Protein AF-A0A4U6XMR2-F1 (afdb_monomer)

Mean predicted aligned error: 20.07 Å

Solvent-accessible surface area (backbone atoms only — not comparable to full-atom values): 12490 Å² total; per-residue (Å²): 108,73,67,58,51,50,51,49,32,48,64,62,37,55,85,66,58,87,91,61,81,80,51,51,68,45,49,51,52,55,44,52,45,46,74,72,68,46,52,60,62,59,51,14,62,58,51,76,48,55,51,66,55,53,52,52,50,45,53,43,32,77,70,69,74,52,66,71,85,74,80,61,89,90,61,80,75,72,66,76,66,56,56,66,71,72,60,65,72,72,95,74,80,78,90,87,79,94,73,87,82,75,92,79,78,92,76,83,80,80,75,79,79,74,76,78,78,85,75,78,82,80,69,87,77,83,72,76,73,76,79,80,76,75,79,79,80,78,83,74,83,81,78,91,81,77,82,79,82,81,88,74,90,74,81,87,73,80,77,81,76,75,80,70,89,74,72,55,78,63,58,64,54,53,63,66,75,78,110

Foldseek 3Di:
DVVVLLVVLCVLLPPDDPPDDHDLSLLVVLLVCVVVVHDLVVSCVSSVHDSVVSVVSNVCCVPVVGSDDDDDPPDDDDCPVVVVVVPPPPPDDDDDDPDDDDDDDDDPPPPPPPDDPDDPPDPDDPPPDPPDPDDDPDDDDDDPDDDDDPPDDDDDPPPPPPPPVPDDPVNVVVVVVVD

pLDDT: mean 73.1, std 16.7, range [43.06, 97.88]

Organism: NCBI:txid1306861

Structure (mmCIF, N/CA/C/O backbone):
data_AF-A0A4U6XMR2-F1
#
_entry.id   AF-A0A4U6XMR2-F1
#
loop_
_atom_site.group_PDB
_atom_site.id
_atom_s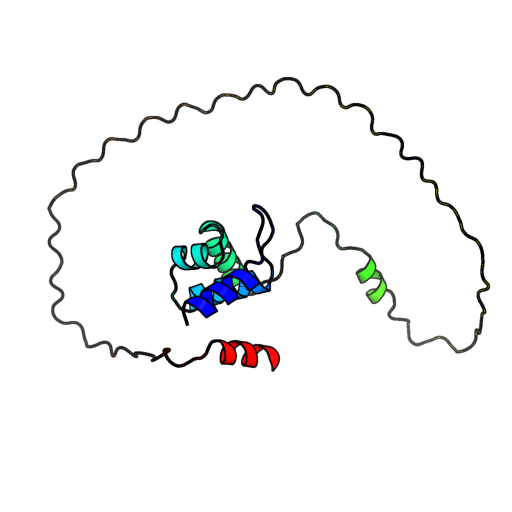ite.type_symbol
_atom_site.label_atom_id
_atom_site.label_alt_id
_atom_site.label_comp_id
_atom_site.label_asym_id
_atom_site.label_entity_id
_atom_site.label_seq_id
_atom_site.pdbx_PDB_ins_code
_atom_site.Cartn_x
_atom_site.Cartn_y
_atom_site.Cartn_z
_atom_site.occupancy
_atom_site.B_iso_or_equiv
_atom_site.auth_seq_id
_atom_site.auth_comp_id
_atom_site.auth_asym_id
_atom_site.auth_atom_id
_atom_site.pdbx_PDB_model_num
ATOM 1 N N . MET A 1 1 ? -9.232 -12.955 15.127 1.00 67.88 1 MET A N 1
ATOM 2 C CA . MET A 1 1 ? -9.487 -12.248 13.853 1.00 67.88 1 MET A CA 1
ATOM 3 C C . MET A 1 1 ? -8.930 -10.835 13.873 1.00 67.88 1 MET A C 1
ATOM 5 O O . MET A 1 1 ? -8.014 -10.576 13.111 1.00 67.88 1 MET A O 1
ATOM 9 N N . GLU A 1 2 ? -9.398 -9.924 14.732 1.00 77.94 2 GLU A N 1
ATOM 10 C CA . GLU A 1 2 ? -8.893 -8.536 14.712 1.00 77.94 2 GLU A CA 1
ATOM 11 C C . GLU A 1 2 ? -7.425 -8.415 15.167 1.00 77.94 2 GLU A C 1
ATOM 13 O O . GLU A 1 2 ? -6.649 -7.686 14.554 1.00 77.94 2 GLU A O 1
ATOM 18 N N . ALA A 1 3 ? -7.009 -9.219 16.154 1.00 82.62 3 ALA A N 1
ATOM 19 C CA . ALA A 1 3 ? -5.615 -9.304 16.598 1.00 82.62 3 ALA A CA 1
ATOM 20 C C . ALA A 1 3 ? -4.666 -9.854 15.513 1.00 82.62 3 ALA A C 1
ATOM 22 O O . ALA A 1 3 ? -3.594 -9.294 15.295 1.00 82.62 3 ALA A O 1
ATOM 23 N N . ASP A 1 4 ? -5.072 -10.899 14.785 1.00 85.00 4 ASP A N 1
ATOM 24 C CA . ASP A 1 4 ? -4.266 -11.494 13.704 1.00 85.00 4 ASP A CA 1
ATOM 25 C C . ASP A 1 4 ? -4.076 -10.506 12.549 1.00 85.00 4 ASP A C 1
ATOM 27 O O . ASP A 1 4 ? -3.002 -10.399 11.961 1.00 85.00 4 ASP A O 1
ATOM 31 N N . LEU A 1 5 ? -5.124 -9.733 12.261 1.00 79.00 5 LEU A N 1
ATOM 32 C CA . LEU A 1 5 ? -5.127 -8.701 11.232 1.00 79.00 5 LEU A CA 1
ATOM 33 C C . LEU A 1 5 ? -4.210 -7.535 11.631 1.00 79.00 5 LEU A C 1
ATOM 35 O O . LEU A 1 5 ? -3.458 -7.036 10.799 1.00 79.00 5 LEU A O 1
ATOM 39 N N . GLN A 1 6 ? -4.190 -7.150 12.911 1.00 79.06 6 GLN A N 1
ATOM 40 C CA . GLN A 1 6 ? -3.227 -6.178 13.439 1.00 79.06 6 GLN A CA 1
ATOM 41 C C . GLN A 1 6 ? -1.781 -6.693 13.391 1.00 79.06 6 GLN A C 1
ATOM 43 O O . GLN A 1 6 ? -0.893 -5.947 12.978 1.00 79.06 6 GLN A O 1
ATOM 48 N N . LEU A 1 7 ? -1.539 -7.959 13.751 1.00 83.25 7 LEU A N 1
ATOM 49 C CA . LEU A 1 7 ? -0.213 -8.583 13.679 1.00 83.25 7 LEU A CA 1
ATOM 50 C C . LEU A 1 7 ? 0.299 -8.625 12.233 1.00 83.25 7 LEU A C 1
ATOM 52 O O . LEU A 1 7 ? 1.423 -8.214 11.950 1.00 83.25 7 LEU A O 1
ATOM 56 N N . PHE A 1 8 ? -0.548 -9.062 11.303 1.00 81.38 8 PHE A N 1
ATOM 57 C CA . PHE A 1 8 ? -0.234 -9.094 9.879 1.00 81.38 8 PHE A CA 1
ATOM 58 C C . PHE A 1 8 ? 0.013 -7.690 9.318 1.00 81.38 8 PHE A C 1
ATOM 60 O O . PHE A 1 8 ? 0.984 -7.474 8.595 1.00 81.38 8 PHE A O 1
ATOM 67 N N . ASN A 1 9 ? -0.809 -6.710 9.701 1.00 78.50 9 ASN A N 1
ATOM 68 C CA . ASN A 1 9 ? -0.608 -5.315 9.322 1.00 78.50 9 ASN A CA 1
ATOM 69 C C . ASN A 1 9 ? 0.712 -4.762 9.860 1.00 78.50 9 ASN A C 1
ATOM 71 O O . ASN A 1 9 ? 1.393 -4.041 9.139 1.00 78.50 9 ASN A O 1
ATOM 75 N N . SER A 1 10 ? 1.100 -5.110 11.088 1.00 80.00 10 SER A N 1
ATOM 76 C CA . SER A 1 10 ? 2.396 -4.732 11.660 1.00 80.00 10 SER A CA 1
ATOM 77 C C . SER A 1 10 ? 3.549 -5.349 10.866 1.00 80.00 10 SER A C 1
ATOM 79 O O . SER A 1 10 ? 4.465 -4.633 10.460 1.00 80.00 10 SER A O 1
ATOM 81 N N . LEU A 1 11 ? 3.450 -6.638 10.536 1.00 83.69 11 LEU A N 1
ATOM 82 C CA . LEU A 1 11 ? 4.450 -7.361 9.753 1.00 83.69 11 LEU A CA 1
ATOM 83 C C . LEU A 1 11 ? 4.593 -6.803 8.328 1.00 83.69 11 LEU A C 1
ATOM 85 O O . LEU A 1 11 ? 5.708 -6.647 7.833 1.00 83.69 11 LEU A O 1
ATOM 89 N N . ILE A 1 12 ? 3.481 -6.445 7.680 1.00 83.00 12 ILE A N 1
ATOM 90 C CA . ILE A 1 12 ? 3.499 -5.828 6.348 1.00 83.00 12 ILE A CA 1
ATOM 91 C C . ILE A 1 12 ? 3.955 -4.375 6.411 1.00 83.00 12 ILE A C 1
ATOM 93 O O . ILE A 1 12 ? 4.701 -3.939 5.538 1.00 83.00 12 ILE A O 1
ATOM 97 N N . SER A 1 13 ? 3.510 -3.609 7.406 1.00 76.94 13 SER A N 1
ATOM 98 C CA . SER A 1 13 ? 3.876 -2.200 7.583 1.00 76.94 13 SER A CA 1
ATOM 99 C C . SER A 1 13 ? 5.356 -2.045 7.951 1.00 76.94 13 SER A C 1
ATOM 101 O O . SER A 1 13 ? 5.984 -1.072 7.533 1.00 76.94 13 SER A O 1
ATOM 103 N N . GLY A 1 14 ? 5.941 -3.047 8.619 1.00 65.44 14 GLY A N 1
ATOM 104 C CA . GLY A 1 14 ? 7.383 -3.226 8.775 1.00 65.44 14 GLY A CA 1
ATOM 105 C C . GLY A 1 14 ? 8.075 -2.017 9.395 1.00 65.44 14 GLY A C 1
ATOM 106 O O . GLY A 1 14 ? 9.009 -1.488 8.793 1.00 65.44 14 GLY A O 1
ATOM 107 N N . ASP A 1 15 ? 7.563 -1.534 10.534 1.00 71.38 15 ASP A N 1
ATOM 108 C CA . ASP A 1 15 ? 8.090 -0.377 11.277 1.00 71.38 15 ASP A CA 1
ATOM 109 C C . ASP A 1 15 ? 8.508 0.786 10.372 1.00 71.38 15 ASP A C 1
ATOM 111 O O . ASP A 1 15 ? 9.612 1.341 10.454 1.00 71.38 15 ASP A O 1
ATOM 115 N N . ARG A 1 16 ? 7.621 1.134 9.433 1.00 76.12 16 ARG A N 1
ATOM 116 C CA . ARG A 1 16 ? 7.959 2.087 8.385 1.00 76.12 16 ARG A CA 1
ATOM 117 C C . ARG A 1 16 ? 8.365 3.426 8.987 1.00 76.12 16 ARG A C 1
ATOM 119 O O . ARG A 1 16 ? 7.573 4.114 9.630 1.00 76.12 16 ARG A O 1
ATOM 126 N N . ARG A 1 17 ? 9.588 3.859 8.684 1.00 78.12 17 ARG A N 1
ATOM 127 C CA . ARG A 1 17 ? 10.000 5.240 8.945 1.00 78.12 17 ARG A CA 1
ATOM 128 C C . ARG A 1 17 ? 9.259 6.193 8.011 1.00 78.12 17 ARG A C 1
ATOM 130 O O . ARG A 1 17 ? 8.940 5.863 6.861 1.00 78.12 17 ARG A O 1
ATOM 137 N N . SER A 1 18 ? 9.018 7.409 8.495 1.00 74.44 18 SER A N 1
ATOM 138 C CA . SER A 1 18 ? 8.494 8.484 7.657 1.00 74.44 18 SER A CA 1
ATOM 139 C C . SER A 1 18 ? 9.391 8.672 6.423 1.00 74.44 18 SER A C 1
ATOM 141 O O . SER A 1 18 ? 10.607 8.497 6.478 1.00 74.44 18 SER A O 1
ATOM 143 N N . ASN A 1 19 ? 8.779 8.976 5.277 1.00 78.38 19 ASN A N 1
ATOM 144 C CA . ASN A 1 19 ? 9.437 9.141 3.970 1.00 78.38 19 ASN A CA 1
ATOM 145 C C . ASN A 1 19 ? 10.036 7.883 3.317 1.00 78.38 19 ASN A C 1
ATOM 147 O O . ASN A 1 19 ? 10.534 7.988 2.195 1.00 78.38 19 ASN A O 1
ATOM 151 N N . HIS A 1 20 ? 9.944 6.698 3.928 1.00 85.31 20 HIS A N 1
ATOM 152 C CA . HIS A 1 20 ? 10.324 5.473 3.223 1.00 85.31 20 HIS A CA 1
ATOM 153 C C . HIS A 1 20 ? 9.321 5.140 2.110 1.00 85.31 20 HIS A C 1
ATOM 155 O O . HIS A 1 20 ? 8.108 5.337 2.274 1.00 85.31 20 HIS A O 1
ATOM 161 N N . GLU A 1 21 ? 9.831 4.647 0.978 1.00 88.38 21 GLU A N 1
ATOM 162 C CA . GLU A 1 21 ? 9.004 4.151 -0.123 1.00 88.38 21 GLU A CA 1
ATOM 163 C C . GLU A 1 21 ? 8.218 2.909 0.315 1.00 88.38 21 GLU A C 1
ATOM 165 O O . GLU A 1 21 ? 8.732 2.073 1.056 1.00 88.38 21 GLU A O 1
ATOM 170 N N . LEU A 1 22 ? 6.974 2.790 -0.160 1.00 91.06 22 LEU A N 1
ATOM 171 C CA . LEU A 1 22 ? 6.173 1.586 0.051 1.00 91.06 22 LEU A CA 1
ATOM 172 C C . LEU A 1 22 ? 6.792 0.406 -0.697 1.00 91.06 22 LEU A C 1
ATOM 174 O O . LEU A 1 22 ? 7.072 0.537 -1.898 1.00 91.06 22 LEU A O 1
ATOM 178 N N . THR A 1 23 ? 6.917 -0.732 -0.016 1.00 91.00 23 THR A N 1
ATOM 179 C CA . THR A 1 23 ? 7.296 -2.005 -0.642 1.00 91.00 23 THR A CA 1
ATOM 180 C C . THR A 1 23 ? 6.206 -2.468 -1.611 1.00 91.00 23 THR A C 1
ATOM 182 O O . THR A 1 23 ? 5.049 -2.050 -1.514 1.00 91.00 23 THR A O 1
ATOM 185 N N . ASN A 1 24 ? 6.552 -3.335 -2.566 1.00 92.50 24 ASN A N 1
ATOM 186 C CA . ASN A 1 24 ? 5.571 -3.849 -3.528 1.00 92.50 24 ASN A CA 1
ATOM 187 C C . ASN A 1 24 ? 4.428 -4.588 -2.813 1.00 92.50 24 ASN A C 1
ATOM 189 O O . ASN A 1 24 ? 3.265 -4.327 -3.104 1.00 92.50 24 ASN A O 1
ATOM 193 N N . LEU A 1 25 ? 4.755 -5.414 -1.812 1.00 91.81 25 LEU A N 1
ATOM 194 C CA . LEU A 1 25 ? 3.775 -6.137 -0.996 1.00 91.81 25 LEU A CA 1
ATOM 195 C C . LEU A 1 25 ? 2.791 -5.182 -0.296 1.00 91.81 25 LEU A C 1
ATOM 197 O O . LEU A 1 25 ? 1.583 -5.389 -0.352 1.00 91.81 25 LEU A O 1
ATOM 201 N N . GLN A 1 26 ? 3.293 -4.092 0.298 1.00 92.88 26 GLN A N 1
ATOM 202 C CA . GLN A 1 26 ? 2.446 -3.074 0.930 1.00 92.88 26 GLN A CA 1
ATOM 203 C C . GLN A 1 26 ? 1.485 -2.426 -0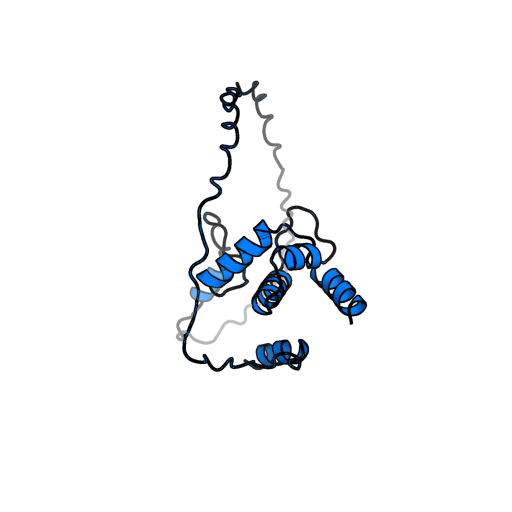.072 1.00 92.88 26 GLN A C 1
ATOM 205 O O . GLN A 1 26 ? 0.319 -2.207 0.243 1.00 92.88 26 GLN A O 1
ATOM 210 N N . ARG A 1 27 ? 1.949 -2.120 -1.291 1.00 95.25 27 ARG A N 1
ATOM 211 C CA . ARG A 1 27 ? 1.093 -1.523 -2.331 1.00 95.25 27 ARG A CA 1
ATOM 212 C C . ARG A 1 27 ? -0.024 -2.472 -2.754 1.00 95.25 27 ARG A C 1
ATOM 214 O O . ARG A 1 27 ? -1.156 -2.019 -2.896 1.00 95.25 27 ARG A O 1
ATOM 221 N N . VAL A 1 28 ? 0.291 -3.758 -2.918 1.00 95.44 28 VAL A N 1
ATOM 222 C CA . VAL A 1 28 ? -0.694 -4.805 -3.232 1.00 95.44 28 VAL A CA 1
ATOM 223 C C . VAL A 1 28 ? -1.747 -4.880 -2.129 1.00 95.44 28 VAL A C 1
ATOM 225 O O . VAL A 1 28 ? -2.937 -4.785 -2.415 1.00 95.44 28 VAL A O 1
ATOM 228 N N . ALA A 1 29 ? -1.316 -4.958 -0.868 1.00 94.38 29 ALA A N 1
ATOM 229 C CA . ALA A 1 29 ? -2.217 -5.051 0.276 1.00 94.38 29 ALA A CA 1
ATOM 230 C C . ALA A 1 29 ? -3.134 -3.818 0.405 1.00 94.38 29 ALA A C 1
ATOM 232 O O . ALA A 1 29 ? -4.338 -3.963 0.604 1.00 94.38 29 ALA A O 1
ATOM 233 N N . ILE A 1 30 ? -2.597 -2.607 0.203 1.00 95.19 30 ILE A N 1
ATOM 234 C CA . ILE A 1 30 ? -3.382 -1.361 0.194 1.00 95.19 30 ILE A CA 1
ATOM 235 C C . ILE A 1 30 ? -4.464 -1.398 -0.891 1.00 95.19 30 ILE A C 1
ATOM 237 O O . ILE A 1 30 ? -5.616 -1.057 -0.625 1.00 95.19 30 ILE A O 1
ATOM 241 N N . VAL A 1 31 ? -4.109 -1.795 -2.117 1.00 97.19 31 VAL A N 1
ATOM 242 C CA . VAL A 1 31 ? -5.071 -1.860 -3.225 1.00 97.19 31 VAL A CA 1
ATOM 243 C C . VAL A 1 31 ? -6.134 -2.922 -2.955 1.00 97.19 31 VAL A C 1
ATOM 245 O O . VAL A 1 31 ? -7.314 -2.632 -3.129 1.00 97.19 31 VAL A O 1
ATOM 248 N N . ALA A 1 32 ? -5.748 -4.100 -2.460 1.00 95.69 32 ALA A N 1
ATOM 249 C CA . ALA A 1 32 ? -6.684 -5.161 -2.100 1.00 95.69 32 ALA A CA 1
ATOM 250 C C . ALA A 1 32 ? -7.702 -4.705 -1.038 1.00 95.69 32 ALA A C 1
ATOM 252 O O . ALA A 1 32 ? -8.896 -4.933 -1.206 1.00 95.69 32 ALA A O 1
ATOM 253 N N . PHE A 1 33 ? -7.265 -3.987 0.005 1.00 94.88 33 PHE A N 1
ATOM 254 C CA . PHE A 1 33 ? -8.159 -3.440 1.036 1.00 94.88 33 PHE A CA 1
ATOM 255 C C . PHE A 1 33 ? -9.195 -2.472 0.463 1.00 94.88 33 PHE A C 1
ATOM 257 O O . PHE A 1 33 ? -10.380 -2.555 0.787 1.00 94.88 33 PHE A O 1
ATOM 264 N N . VAL A 1 34 ? -8.756 -1.566 -0.410 1.00 97.50 34 VAL A N 1
ATOM 265 C CA . VAL A 1 34 ? -9.655 -0.610 -1.064 1.00 97.50 34 VAL A CA 1
ATOM 266 C C . VAL A 1 34 ? -10.637 -1.323 -1.994 1.00 97.50 34 VAL A C 1
ATOM 268 O O . VAL A 1 34 ? -11.817 -0.982 -2.010 1.00 97.50 34 VAL A O 1
ATOM 271 N N . LEU A 1 35 ? -10.176 -2.316 -2.762 1.00 95.06 35 LEU A N 1
ATOM 272 C CA . LEU A 1 35 ? -11.039 -3.108 -3.645 1.00 95.06 35 LEU A CA 1
ATOM 273 C C . LEU A 1 35 ? -12.046 -3.961 -2.863 1.00 95.06 35 LEU A C 1
ATOM 275 O O . LEU A 1 35 ? -13.161 -4.157 -3.333 1.00 95.06 35 LEU A O 1
ATOM 279 N N . ALA A 1 36 ? -11.701 -4.378 -1.644 1.00 94.44 36 ALA A N 1
ATOM 280 C CA . ALA A 1 36 ? -12.616 -5.016 -0.699 1.00 94.44 36 ALA A CA 1
ATOM 281 C C . ALA A 1 36 ? -13.639 -4.040 -0.071 1.00 94.44 36 ALA A C 1
ATOM 283 O O . ALA A 1 36 ? -14.379 -4.419 0.835 1.00 94.44 36 ALA A O 1
ATOM 284 N N . GLY A 1 37 ? -13.680 -2.778 -0.515 1.00 97.06 37 GLY A N 1
ATOM 285 C CA . GLY A 1 37 ? -14.656 -1.778 -0.081 1.00 97.06 37 GLY A CA 1
ATOM 286 C C . GLY A 1 37 ? -14.289 -1.037 1.206 1.00 97.06 37 GLY A C 1
ATOM 287 O O . GLY A 1 37 ? -15.114 -0.285 1.724 1.00 97.06 37 GLY A O 1
ATOM 288 N N . LYS A 1 38 ? -13.071 -1.211 1.736 1.00 96.38 38 LYS A N 1
ATOM 289 C CA . LYS A 1 38 ? -12.619 -0.455 2.914 1.00 96.38 38 LYS A CA 1
ATOM 290 C C . LYS A 1 38 ? -12.406 1.012 2.568 1.00 96.38 38 LYS A C 1
ATOM 292 O O . LYS A 1 38 ? -11.944 1.360 1.478 1.00 96.38 38 LYS A O 1
ATOM 297 N N . SER A 1 39 ? -12.698 1.893 3.521 1.00 97.62 39 SER A N 1
ATOM 298 C CA . SER A 1 39 ? -12.488 3.323 3.317 1.00 97.62 39 SER A CA 1
ATOM 299 C C . SER A 1 39 ? -10.992 3.660 3.240 1.00 97.62 39 SER A C 1
ATOM 301 O O . SER A 1 39 ? -10.129 2.978 3.805 1.00 97.62 39 SER A O 1
ATOM 303 N N . TYR A 1 40 ? -10.655 4.771 2.576 1.00 97.75 40 TYR A N 1
ATOM 304 C CA . TYR A 1 40 ? -9.260 5.221 2.498 1.00 97.75 40 TYR A CA 1
ATOM 305 C C . TYR A 1 40 ? -8.667 5.561 3.867 1.00 97.75 40 TYR A C 1
ATOM 307 O O . TYR A 1 40 ? -7.464 5.403 4.058 1.00 97.75 40 TYR A O 1
ATOM 315 N N . ARG A 1 41 ? -9.493 6.030 4.812 1.00 96.94 41 ARG A N 1
ATOM 316 C CA . ARG A 1 41 ? -9.055 6.339 6.179 1.00 96.94 41 ARG A CA 1
ATOM 317 C C . ARG A 1 41 ? -8.714 5.072 6.954 1.00 96.94 41 ARG A C 1
ATOM 319 O O . ARG A 1 41 ? -7.627 5.006 7.509 1.00 96.94 41 ARG A O 1
ATOM 326 N N . GLU A 1 42 ? -9.586 4.067 6.929 1.00 94.25 42 GLU A N 1
ATOM 327 C CA . GLU A 1 42 ? -9.318 2.777 7.583 1.00 94.25 42 GLU A CA 1
ATOM 328 C C . GLU A 1 42 ? -8.074 2.109 7.001 1.00 94.25 42 GLU A C 1
ATOM 330 O O . GLU A 1 42 ? -7.210 1.649 7.742 1.00 94.25 42 GLU A O 1
ATOM 335 N N . THR A 1 43 ? -7.938 2.127 5.673 1.00 94.38 43 THR A N 1
ATOM 336 C CA . THR A 1 43 ? -6.760 1.576 4.991 1.00 94.38 43 THR A CA 1
ATOM 337 C C . THR A 1 43 ? -5.489 2.322 5.410 1.00 94.38 43 THR A C 1
ATOM 339 O O . THR A 1 43 ? -4.474 1.712 5.729 1.00 94.38 43 THR A O 1
ATOM 342 N N . ALA A 1 44 ? -5.534 3.655 5.462 1.00 93.00 44 ALA A N 1
ATOM 343 C CA . ALA A 1 44 ? -4.402 4.469 5.894 1.00 93.00 44 ALA A CA 1
ATOM 344 C C . ALA A 1 44 ? -3.973 4.150 7.338 1.00 93.00 44 ALA A C 1
ATOM 346 O O . ALA A 1 44 ? -2.778 3.990 7.593 1.00 93.00 44 ALA A O 1
ATOM 347 N N . SER A 1 45 ? -4.941 3.996 8.248 1.00 90.81 45 SER A N 1
ATOM 348 C CA . SER A 1 45 ? -4.704 3.596 9.638 1.00 90.81 45 SER A CA 1
ATOM 349 C C . SER A 1 45 ? -4.112 2.189 9.743 1.00 90.81 45 SER A C 1
ATOM 351 O O . SER A 1 45 ? -3.139 2.004 10.469 1.00 90.81 45 SER A O 1
ATOM 353 N N . ALA A 1 46 ? -4.630 1.223 8.980 1.00 89.56 46 ALA A N 1
ATOM 354 C CA . ALA A 1 46 ? -4.141 -0.157 8.974 1.00 89.56 46 ALA A CA 1
ATOM 355 C C . ALA A 1 46 ? -2.665 -0.263 8.549 1.00 89.56 46 ALA A C 1
ATOM 357 O O . ALA A 1 46 ? -1.898 -1.003 9.157 1.00 89.56 46 ALA A O 1
ATOM 358 N N . PHE A 1 47 ? -2.248 0.513 7.543 1.00 89.12 47 PHE A N 1
ATOM 359 C CA . PHE A 1 47 ? -0.880 0.484 7.004 1.00 89.12 47 PHE A CA 1
ATOM 360 C C . PHE A 1 47 ? 0.031 1.603 7.540 1.00 89.12 47 PHE A C 1
ATOM 362 O O . PHE A 1 47 ? 1.097 1.841 6.971 1.00 89.12 47 PHE A O 1
ATOM 369 N N . ASN A 1 48 ? -0.387 2.317 8.593 1.00 88.75 48 ASN A N 1
ATOM 370 C CA . ASN A 1 48 ? 0.332 3.453 9.186 1.00 88.75 48 ASN A CA 1
ATOM 371 C C . ASN A 1 48 ? 0.888 4.438 8.132 1.00 88.75 48 ASN A C 1
ATOM 373 O O . ASN A 1 48 ? 2.073 4.784 8.101 1.00 88.75 48 ASN A O 1
ATOM 377 N N . CYS A 1 49 ? 0.039 4.845 7.188 1.00 90.88 49 CYS A N 1
ATOM 378 C CA . CYS A 1 49 ? 0.414 5.740 6.098 1.00 90.88 49 CYS A CA 1
ATOM 379 C C . CYS A 1 49 ? -0.596 6.878 5.935 1.00 90.88 49 CYS A C 1
ATOM 381 O O . CYS A 1 49 ? -1.664 6.877 6.535 1.00 90.88 49 CYS A O 1
ATOM 383 N N . SER A 1 50 ? -0.263 7.896 5.138 1.00 93.56 50 SER A N 1
ATOM 384 C CA . SER A 1 50 ? -1.204 8.990 4.897 1.00 93.56 50 SER A CA 1
ATOM 385 C C . SER A 1 50 ? -2.272 8.594 3.875 1.00 93.56 50 SER A C 1
ATOM 387 O O . SER A 1 50 ? -2.006 7.874 2.912 1.00 93.56 50 SER A O 1
ATOM 389 N N . VAL A 1 51 ? -3.479 9.147 4.016 1.00 96.69 51 VAL A N 1
ATOM 390 C CA . VAL A 1 51 ? -4.593 8.940 3.067 1.00 96.69 51 VAL A CA 1
ATOM 391 C C . VAL A 1 51 ? -4.190 9.301 1.628 1.00 96.69 51 VAL A C 1
ATOM 393 O O . VAL A 1 51 ? -4.576 8.634 0.669 1.00 96.69 51 VAL A O 1
ATOM 396 N N . GLY A 1 52 ? -3.343 10.323 1.462 1.00 96.75 52 GLY A N 1
ATOM 397 C CA . GLY A 1 52 ? -2.795 10.702 0.159 1.00 96.75 52 GLY A CA 1
ATOM 398 C C . GLY A 1 52 ? -1.906 9.624 -0.468 1.00 96.75 52 GLY A C 1
ATOM 399 O O . GLY A 1 52 ? -1.907 9.474 -1.688 1.00 96.75 52 GLY A O 1
ATOM 400 N N . VAL A 1 53 ? -1.175 8.845 0.337 1.00 94.75 53 VAL A N 1
ATOM 401 C CA . VAL A 1 53 ? -0.389 7.702 -0.152 1.00 94.75 53 VAL A CA 1
ATOM 402 C C . VAL A 1 53 ? -1.311 6.596 -0.661 1.00 94.75 53 VAL A C 1
ATOM 404 O O . VAL A 1 53 ? -1.069 6.080 -1.752 1.00 94.75 53 VAL A O 1
ATOM 407 N N . VAL A 1 54 ? -2.390 6.283 0.061 1.00 96.69 54 VAL A N 1
ATOM 408 C CA . VAL A 1 54 ? -3.400 5.299 -0.374 1.00 96.69 54 VAL A CA 1
ATOM 409 C C . VAL A 1 54 ? -4.013 5.712 -1.715 1.00 96.69 54 VAL A C 1
ATOM 411 O O . VAL A 1 54 ? -3.974 4.947 -2.677 1.00 96.69 54 VAL A O 1
ATOM 414 N N . SER A 1 55 ? -4.483 6.960 -1.811 1.00 97.88 55 SER A N 1
ATOM 415 C CA . SER A 1 55 ? -5.081 7.507 -3.035 1.00 97.88 55 SER A CA 1
ATOM 416 C C . SER A 1 55 ? -4.117 7.464 -4.230 1.00 97.88 55 SER A C 1
ATOM 418 O O . SER A 1 55 ? -4.461 6.938 -5.288 1.00 97.88 55 SER A O 1
ATOM 420 N N . ARG A 1 56 ? -2.865 7.919 -4.057 1.00 96.75 56 ARG A N 1
ATOM 421 C CA . ARG A 1 56 ? -1.846 7.870 -5.124 1.00 96.75 56 ARG A CA 1
ATOM 422 C C .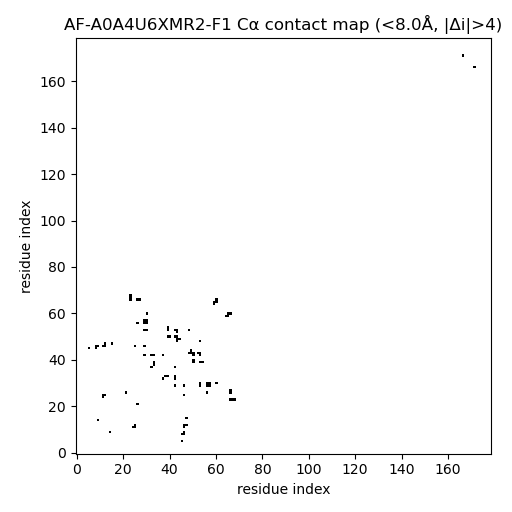 ARG A 1 56 ? -1.509 6.444 -5.551 1.00 96.75 56 ARG A C 1
ATOM 424 O O . ARG A 1 56 ? -1.257 6.217 -6.732 1.00 96.75 56 ARG A O 1
ATOM 431 N N . THR A 1 57 ? -1.476 5.504 -4.609 1.00 96.62 57 THR A N 1
ATOM 432 C CA . THR A 1 57 ? -1.183 4.092 -4.894 1.00 96.62 57 THR A CA 1
ATOM 433 C C . THR A 1 57 ? -2.289 3.483 -5.745 1.00 96.62 57 THR A C 1
ATOM 435 O O . THR A 1 57 ? -2.000 2.889 -6.781 1.00 96.62 57 THR A O 1
ATOM 438 N N . LEU A 1 58 ? -3.552 3.722 -5.382 1.00 97.50 58 LEU A N 1
ATOM 439 C CA . LEU A 1 58 ? -4.695 3.283 -6.178 1.00 97.50 58 LEU A CA 1
ATOM 440 C C . LEU A 1 58 ? -4.717 3.938 -7.564 1.00 97.50 58 LEU A C 1
ATOM 442 O O . LEU A 1 58 ? -4.957 3.264 -8.561 1.00 97.50 58 LEU A O 1
ATOM 446 N N . GLN A 1 59 ? -4.445 5.243 -7.644 1.00 97.38 59 GLN A N 1
ATOM 447 C CA . GLN A 1 59 ? -4.400 5.963 -8.916 1.00 97.38 59 GLN A CA 1
ATOM 448 C C . GLN A 1 59 ? -3.315 5.405 -9.845 1.00 97.38 59 GLN A C 1
ATOM 450 O O . GLN A 1 59 ? -3.575 5.214 -11.030 1.00 97.38 59 GLN A O 1
ATOM 455 N N . ARG A 1 60 ? -2.117 5.112 -9.318 1.00 95.81 60 ARG A N 1
ATOM 456 C CA . ARG A 1 60 ? -1.055 4.437 -10.081 1.00 95.81 60 ARG A CA 1
ATOM 457 C C . ARG A 1 60 ? -1.494 3.066 -10.562 1.00 95.81 60 ARG A C 1
ATOM 459 O O . ARG A 1 60 ? -1.342 2.781 -11.741 1.00 95.81 60 ARG A O 1
ATOM 466 N N . TYR A 1 61 ? -2.067 2.253 -9.679 1.00 96.62 61 TYR A N 1
ATOM 467 C CA . TYR A 1 61 ? -2.529 0.918 -10.045 1.00 96.62 61 TYR A CA 1
ATOM 468 C C . TYR A 1 61 ? -3.588 0.960 -11.153 1.00 96.62 61 TYR A C 1
ATOM 470 O O . TYR A 1 61 ? -3.490 0.219 -12.119 1.00 96.62 61 TYR A O 1
ATOM 478 N N . ARG A 1 62 ? -4.556 1.878 -11.077 1.00 96.81 62 ARG A N 1
ATOM 479 C CA . ARG A 1 62 ? -5.572 2.051 -12.129 1.00 96.81 62 ARG A CA 1
ATOM 480 C C . ARG A 1 62 ? -5.001 2.501 -13.471 1.00 96.81 62 ARG A C 1
ATOM 482 O O . ARG A 1 62 ? -5.629 2.269 -14.492 1.00 96.81 62 ARG A O 1
ATOM 489 N N . LYS A 1 63 ? -3.871 3.207 -13.457 1.00 96.50 63 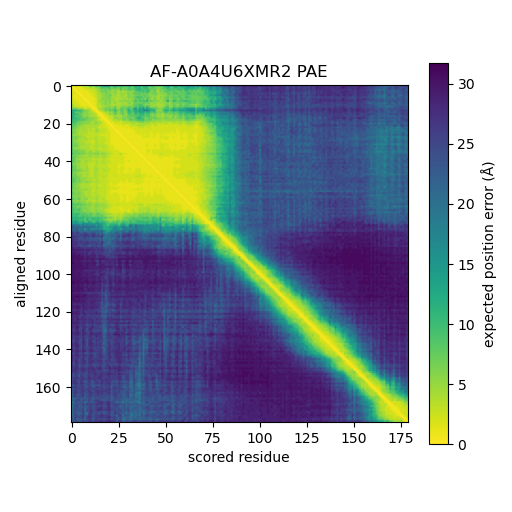LYS A N 1
ATOM 490 C CA . LYS A 1 63 ? -3.248 3.744 -14.665 1.00 96.50 63 LYS A CA 1
ATOM 491 C C . LYS A 1 63 ? -2.307 2.734 -15.315 1.00 96.50 63 LYS A C 1
ATOM 493 O O . LYS A 1 63 ? -2.384 2.510 -16.515 1.00 96.50 63 LYS A O 1
ATOM 498 N N . ASP A 1 64 ? -1.398 2.186 -14.519 1.00 94.62 64 ASP A N 1
ATOM 499 C CA . ASP A 1 64 ? -0.263 1.412 -15.012 1.00 94.62 64 ASP A CA 1
ATOM 500 C C . ASP A 1 64 ? -0.460 -0.103 -14.788 1.00 94.62 64 ASP A C 1
ATOM 502 O O . ASP A 1 64 ? 0.318 -0.897 -15.306 1.00 94.62 64 ASP A O 1
ATOM 506 N N . HIS A 1 65 ? -1.460 -0.513 -13.992 1.00 94.56 65 HIS A N 1
ATOM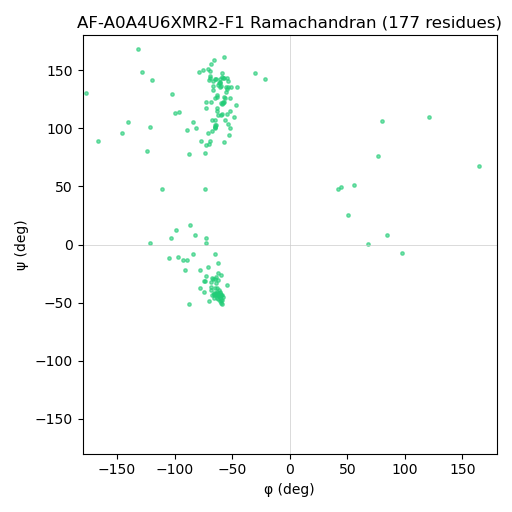 507 C CA . HIS A 1 65 ? -1.736 -1.906 -13.595 1.00 94.56 65 HIS A CA 1
ATOM 508 C C . HIS A 1 65 ? -0.519 -2.666 -13.039 1.00 94.56 65 HIS A C 1
ATOM 510 O O . HIS A 1 65 ? -0.469 -3.892 -13.056 1.00 94.56 65 HIS A O 1
ATOM 516 N N . THR A 1 66 ? 0.457 -1.934 -12.495 1.00 94.81 66 THR A N 1
ATOM 517 C CA . THR A 1 66 ? 1.677 -2.474 -11.889 1.00 94.81 66 THR A CA 1
ATOM 518 C C . THR A 1 66 ? 1.892 -1.912 -10.487 1.00 94.81 66 THR A C 1
ATOM 520 O O . THR A 1 66 ? 1.525 -0.774 -10.179 1.00 94.81 66 THR A O 1
ATOM 523 N N . PHE A 1 67 ? 2.505 -2.723 -9.624 1.00 94.12 67 PHE A N 1
ATOM 524 C CA . PHE A 1 67 ? 2.894 -2.341 -8.267 1.00 94.12 67 PHE A CA 1
ATOM 525 C C . PHE A 1 67 ? 4.360 -1.912 -8.171 1.00 94.12 67 PHE A C 1
ATOM 527 O O . PHE A 1 67 ? 4.766 -1.343 -7.152 1.00 94.12 67 PHE A O 1
ATOM 534 N N . GLU A 1 68 ? 5.150 -2.133 -9.222 1.00 91.69 68 GLU A N 1
ATOM 535 C CA . GLU A 1 68 ? 6.577 -1.831 -9.215 1.00 91.69 68 GLU A CA 1
ATOM 536 C C . GLU A 1 68 ? 6.858 -0.322 -9.228 1.00 91.69 68 GLU A C 1
ATOM 538 O O . GLU A 1 68 ? 6.081 0.508 -9.713 1.00 91.69 68 GLU A O 1
ATOM 543 N N . SER A 1 69 ? 7.988 0.081 -8.645 1.00 85.25 69 SER A N 1
ATOM 544 C CA . SER A 1 69 ? 8.461 1.458 -8.758 1.00 85.25 69 SER A CA 1
ATOM 545 C C . SER A 1 69 ? 8.999 1.719 -10.164 1.00 85.25 69 SER A C 1
ATOM 547 O O . SER A 1 69 ? 9.999 1.152 -10.593 1.00 85.25 69 SER A O 1
ATOM 549 N N . LEU A 1 70 ? 8.346 2.643 -10.872 1.00 82.19 70 LEU A N 1
ATOM 550 C CA . LEU A 1 70 ? 8.848 3.140 -12.152 1.00 82.19 70 LEU A CA 1
ATOM 551 C C . LEU A 1 70 ? 10.263 3.734 -12.003 1.00 82.19 70 LEU A C 1
ATOM 553 O O . LEU A 1 70 ? 10.532 4.426 -11.009 1.00 82.19 70 LEU A O 1
ATOM 557 N N . PRO A 1 71 ? 11.136 3.551 -13.012 1.00 81.06 71 PRO A N 1
ATOM 558 C CA . PRO A 1 71 ? 12.429 4.217 -13.063 1.00 81.06 71 PRO A CA 1
ATOM 559 C C . PRO A 1 71 ? 12.260 5.731 -12.909 1.00 81.06 71 PRO A C 1
ATOM 561 O O . PRO A 1 71 ? 11.390 6.351 -13.527 1.00 81.06 71 PRO A O 1
ATOM 564 N N . ARG A 1 72 ? 13.101 6.361 -12.082 1.00 79.06 72 ARG A N 1
ATOM 565 C CA . ARG A 1 72 ? 13.081 7.821 -11.935 1.00 79.06 72 ARG A CA 1
ATOM 566 C C . ARG A 1 72 ? 13.574 8.459 -13.235 1.00 79.06 72 ARG A C 1
ATOM 568 O O . ARG A 1 72 ? 14.695 8.192 -13.669 1.00 79.06 72 ARG A O 1
ATOM 575 N N . LYS A 1 73 ? 12.745 9.321 -13.836 1.00 79.38 73 LYS A N 1
ATOM 576 C CA . LYS A 1 73 ? 13.088 10.076 -15.050 1.00 79.38 73 LYS A CA 1
ATOM 577 C C . LYS A 1 73 ? 14.420 10.809 -14.843 1.00 79.38 73 LYS A C 1
ATOM 579 O O . LYS A 1 73 ? 14.573 11.533 -13.864 1.00 79.38 73 LYS A O 1
ATOM 584 N N . GLY A 1 74 ? 15.371 10.601 -15.754 1.00 83.31 74 GLY A N 1
ATOM 585 C CA . GLY A 1 74 ? 16.689 11.247 -15.729 1.00 83.31 74 GLY A CA 1
ATOM 586 C C . GLY A 1 74 ? 17.830 10.421 -15.125 1.00 83.31 74 GLY A C 1
ATOM 587 O O . GLY A 1 74 ? 18.979 10.836 -15.244 1.00 83.31 74 GLY A O 1
ATOM 588 N N . ARG A 1 75 ? 17.568 9.245 -14.532 1.00 75.19 75 ARG A N 1
ATOM 589 C CA . ARG A 1 75 ? 18.639 8.312 -14.147 1.00 75.19 75 ARG A CA 1
ATOM 590 C C . ARG A 1 75 ? 18.816 7.257 -15.249 1.00 75.19 75 ARG A C 1
ATOM 592 O O . ARG A 1 75 ? 17.883 6.484 -15.457 1.00 75.19 75 ARG A O 1
ATOM 599 N N . PRO A 1 76 ? 19.957 7.210 -15.961 1.00 77.06 76 PRO A N 1
ATOM 600 C CA . PRO A 1 76 ? 20.195 6.169 -16.955 1.00 77.06 76 PRO A CA 1
ATOM 601 C C . PRO A 1 76 ? 20.170 4.787 -16.293 1.00 77.06 76 PRO A C 1
ATOM 603 O O . PRO A 1 76 ? 20.679 4.609 -15.182 1.00 77.06 76 PRO A O 1
ATOM 606 N N . GLU A 1 77 ? 19.557 3.814 -16.969 1.00 71.06 77 GLU A N 1
ATOM 607 C CA . GLU A 1 77 ? 19.569 2.425 -16.516 1.00 71.06 77 GLU A CA 1
ATOM 608 C C . GLU A 1 77 ? 21.008 1.905 -16.469 1.00 71.06 77 GLU A C 1
ATOM 610 O O . GLU A 1 77 ? 21.822 2.190 -17.351 1.00 71.06 77 GLU A O 1
ATOM 615 N N . ASN A 1 78 ? 21.330 1.144 -15.421 1.00 66.44 78 ASN A N 1
ATOM 616 C CA . ASN A 1 78 ? 22.675 0.616 -15.230 1.00 66.44 78 ASN A CA 1
ATOM 617 C C . ASN A 1 78 ? 23.104 -0.204 -16.470 1.00 66.44 78 ASN A C 1
ATOM 619 O O . ASN A 1 78 ? 22.411 -1.157 -16.846 1.00 66.44 78 ASN A O 1
ATOM 623 N N . PRO A 1 79 ? 24.261 0.098 -17.088 1.00 60.53 79 PRO A N 1
ATOM 624 C CA . PRO A 1 79 ? 24.673 -0.463 -18.379 1.00 60.53 79 PRO A CA 1
ATOM 625 C C . PRO A 1 79 ? 24.925 -1.981 -18.365 1.00 60.53 79 PRO A C 1
ATOM 627 O O . PRO A 1 79 ? 25.078 -2.581 -19.430 1.00 60.53 79 PRO A O 1
ATOM 630 N N . LEU A 1 80 ? 24.923 -2.636 -17.195 1.00 58.06 80 LEU A N 1
ATOM 631 C CA . LEU A 1 80 ? 25.111 -4.086 -17.081 1.00 58.06 80 LEU A CA 1
ATOM 632 C C . LEU A 1 80 ? 24.048 -4.912 -17.831 1.00 58.06 80 LEU A C 1
ATOM 634 O O . LEU A 1 80 ? 24.359 -6.014 -18.276 1.00 58.06 80 LEU A O 1
ATOM 638 N N . LYS A 1 81 ? 22.830 -4.394 -18.054 1.00 54.91 81 LYS A N 1
ATOM 639 C CA . LYS A 1 81 ? 21.819 -5.089 -18.881 1.00 54.91 81 LYS A CA 1
ATOM 640 C C . LYS A 1 81 ? 22.065 -4.946 -20.390 1.00 54.91 81 LYS A C 1
ATOM 642 O O . LYS A 1 81 ? 21.629 -5.798 -21.160 1.00 54.91 81 LYS A O 1
ATOM 647 N N . ARG A 1 82 ? 22.810 -3.922 -20.825 1.00 50.97 82 ARG A N 1
ATOM 648 C CA . ARG A 1 82 ? 23.099 -3.662 -22.247 1.00 50.97 82 ARG A CA 1
ATOM 649 C C . ARG A 1 82 ? 24.107 -4.668 -22.821 1.00 50.97 82 ARG A C 1
ATOM 651 O O . ARG A 1 82 ? 23.974 -5.064 -23.974 1.00 50.97 82 ARG A O 1
ATOM 658 N N . LYS A 1 83 ? 25.036 -5.175 -21.998 1.00 54.84 83 LYS A N 1
ATOM 659 C CA . LYS A 1 83 ? 25.996 -6.223 -22.402 1.00 54.84 83 LYS A CA 1
ATOM 660 C C . LYS A 1 83 ? 25.340 -7.567 -22.747 1.00 54.84 83 LYS A C 1
ATOM 662 O O . LYS A 1 83 ? 25.836 -8.249 -23.631 1.00 54.84 83 LYS A O 1
ATOM 667 N N . LYS A 1 84 ? 24.195 -7.922 -22.145 1.00 54.41 84 LYS A N 1
ATOM 668 C CA . LYS A 1 84 ? 23.481 -9.172 -22.480 1.00 54.41 84 LYS A CA 1
ATOM 669 C C . LYS A 1 84 ? 22.802 -9.155 -23.857 1.00 54.41 84 LYS A C 1
ATOM 671 O O . LYS A 1 84 ? 22.534 -10.220 -24.387 1.00 54.41 84 LYS A O 1
ATOM 676 N N . ARG A 1 85 ? 22.552 -7.981 -24.453 1.00 52.22 85 ARG A N 1
ATOM 677 C CA . ARG A 1 85 ? 22.057 -7.875 -25.844 1.00 52.22 85 ARG A CA 1
ATOM 678 C C . ARG A 1 85 ? 23.179 -7.759 -26.878 1.00 52.22 85 ARG A C 1
ATOM 680 O O . ARG A 1 85 ? 22.953 -8.077 -28.033 1.00 52.22 85 ARG A O 1
ATOM 687 N N . ALA A 1 86 ? 24.371 -7.331 -26.462 1.00 57.44 86 ALA A N 1
ATOM 688 C CA . ALA A 1 86 ? 25.559 -7.296 -27.318 1.00 57.44 86 ALA A CA 1
ATOM 689 C C . ALA A 1 86 ? 26.304 -8.646 -27.381 1.00 57.44 86 ALA A C 1
ATOM 691 O O . ALA A 1 86 ? 27.232 -8.787 -28.164 1.00 57.44 86 ALA A O 1
ATOM 692 N N . MET A 1 87 ? 25.913 -9.624 -26.556 1.00 52.94 87 MET A N 1
ATOM 693 C CA . MET A 1 87 ? 26.447 -10.991 -26.558 1.00 52.94 87 MET A CA 1
ATOM 694 C C . MET A 1 87 ? 25.390 -11.991 -27.045 1.00 52.94 87 MET A C 1
ATOM 696 O O . MET A 1 87 ? 25.168 -13.017 -26.409 1.00 52.94 87 MET A O 1
ATOM 700 N N . VAL A 1 88 ? 24.721 -11.691 -28.161 1.00 53.78 88 VAL A N 1
ATOM 701 C CA . VAL A 1 88 ? 24.350 -12.767 -29.088 1.00 53.78 88 VAL A CA 1
ATOM 702 C C . VAL A 1 88 ? 25.625 -13.009 -29.894 1.00 53.78 88 VAL A C 1
ATOM 704 O O . VAL A 1 88 ? 25.952 -12.169 -30.730 1.00 53.78 88 VAL A O 1
ATOM 707 N N . PRO A 1 89 ? 26.431 -14.039 -29.586 1.00 50.66 89 PRO A N 1
ATOM 708 C CA . PRO A 1 89 ? 27.502 -14.412 -30.487 1.00 50.66 89 PRO A CA 1
ATOM 709 C C . PRO A 1 89 ? 26.843 -14.904 -31.775 1.00 50.66 89 PRO A C 1
ATOM 711 O O . PRO A 1 89 ? 25.980 -15.783 -31.729 1.00 50.66 89 PRO A O 1
ATOM 714 N N . ASP A 1 90 ? 27.237 -14.323 -32.907 1.00 49.09 90 ASP A N 1
ATOM 715 C CA . ASP A 1 90 ? 27.062 -14.969 -34.202 1.00 49.09 90 ASP A CA 1
ATOM 716 C C . ASP A 1 90 ? 27.548 -16.413 -34.058 1.00 49.09 90 ASP A C 1
ATOM 718 O O . ASP A 1 90 ? 28.695 -16.669 -33.681 1.00 49.09 90 ASP A O 1
ATOM 722 N N . ALA A 1 91 ? 26.644 -17.360 -34.295 1.00 52.78 91 ALA A N 1
ATOM 723 C CA . ALA A 1 91 ? 26.878 -18.794 -34.196 1.00 52.78 91 ALA A CA 1
ATOM 724 C C . ALA A 1 91 ? 27.720 -19.310 -35.376 1.00 52.78 91 ALA A C 1
ATOM 726 O O . ALA A 1 91 ? 27.408 -20.322 -35.994 1.00 52.78 91 ALA A O 1
ATOM 727 N N . THR A 1 92 ? 28.809 -18.614 -35.676 1.00 55.44 92 THR A N 1
ATOM 728 C CA . THR A 1 92 ? 29.876 -19.050 -36.562 1.00 55.44 92 THR A CA 1
ATOM 729 C C . THR A 1 92 ? 31.168 -18.479 -36.003 1.00 55.44 92 THR A C 1
ATOM 731 O O . THR A 1 92 ? 31.477 -17.319 -36.239 1.00 55.44 92 THR A O 1
ATOM 734 N N . ILE A 1 93 ? 31.899 -19.264 -35.215 1.00 52.81 93 ILE A N 1
ATOM 735 C CA . ILE A 1 93 ? 33.336 -19.504 -35.396 1.00 52.81 93 ILE A CA 1
ATOM 736 C C . ILE A 1 93 ? 33.794 -20.523 -34.347 1.00 52.81 93 ILE A C 1
ATOM 738 O O . ILE A 1 93 ? 33.505 -20.445 -33.156 1.00 52.81 93 ILE A O 1
ATOM 742 N N . SER A 1 94 ? 34.482 -21.501 -34.912 1.00 50.50 94 SER A N 1
ATOM 743 C CA . SER A 1 94 ? 35.105 -22.705 -34.400 1.00 50.50 94 SER A CA 1
ATOM 744 C C . SER A 1 94 ? 35.648 -22.723 -32.972 1.00 50.50 94 SER A C 1
ATOM 746 O O . SER A 1 94 ? 36.284 -21.791 -32.482 1.00 50.50 94 SER A O 1
ATOM 748 N N . GLU A 1 95 ? 35.540 -23.930 -32.421 1.00 55.12 95 GLU A N 1
ATOM 749 C CA . GLU A 1 95 ? 36.503 -24.581 -31.541 1.00 55.12 95 GLU A CA 1
ATOM 750 C C . GLU A 1 95 ? 37.951 -24.062 -31.615 1.00 55.12 95 GLU A C 1
ATOM 752 O O . GLU A 1 95 ? 38.509 -23.877 -32.697 1.00 55.12 95 GLU A O 1
ATOM 757 N N . LYS A 1 96 ? 38.568 -24.027 -30.424 1.00 49.44 96 LYS A N 1
ATOM 758 C CA . LYS A 1 96 ? 40.001 -24.118 -30.066 1.00 49.44 96 LYS A CA 1
ATOM 759 C C . LYS A 1 96 ? 40.498 -22.892 -29.308 1.00 49.44 96 LYS A C 1
ATOM 761 O O . LYS A 1 96 ? 40.723 -21.829 -29.866 1.00 49.44 96 LYS A O 1
ATOM 766 N N . GLY A 1 97 ? 40.776 -23.097 -28.022 1.00 43.59 97 GLY A N 1
ATOM 767 C CA . GLY A 1 97 ? 41.541 -22.135 -27.236 1.00 43.59 97 GLY A CA 1
ATOM 768 C C . GLY A 1 97 ? 41.438 -22.352 -25.737 1.00 43.59 97 GLY A C 1
ATOM 769 O O . GLY A 1 97 ? 40.871 -21.527 -25.032 1.00 43.59 97 GLY A O 1
ATOM 770 N N . LYS A 1 98 ? 41.997 -23.459 -25.232 1.00 47.97 98 LYS A N 1
ATOM 771 C CA . LYS A 1 98 ? 42.327 -23.591 -23.807 1.00 47.97 98 LYS A CA 1
ATOM 772 C C . LYS A 1 98 ? 43.417 -22.561 -23.486 1.00 47.97 98 LYS A C 1
ATOM 774 O O . LYS A 1 98 ? 44.570 -22.770 -23.843 1.00 47.97 98 LYS A O 1
ATOM 779 N N . GLY A 1 99 ? 43.050 -21.458 -22.842 1.00 45.81 99 GLY A N 1
ATOM 780 C CA . GLY A 1 99 ? 43.978 -20.443 -22.348 1.00 45.81 99 GLY A CA 1
ATOM 781 C C . GLY A 1 99 ? 43.825 -20.285 -20.842 1.00 45.81 99 GLY A C 1
ATOM 782 O O . GLY A 1 99 ? 42.879 -19.655 -20.379 1.00 45.81 99 GLY A O 1
ATOM 783 N N . GLN A 1 100 ? 44.745 -20.891 -20.088 1.00 45.59 100 GLN A N 1
ATOM 784 C CA . GLN A 1 100 ? 44.949 -20.627 -18.666 1.00 45.59 100 GLN A CA 1
ATOM 785 C C . GLN A 1 100 ? 45.247 -19.137 -18.458 1.00 45.59 100 GLN A C 1
ATOM 787 O O . GLN A 1 100 ? 46.245 -18.642 -18.980 1.00 45.59 100 GLN A O 1
ATOM 792 N N . TYR A 1 101 ? 44.447 -18.446 -17.647 1.00 49.41 101 TYR A N 1
ATOM 793 C CA . TYR A 1 101 ? 44.861 -17.170 -17.070 1.00 49.41 101 TYR A CA 1
ATOM 794 C C . TYR A 1 101 ? 45.338 -17.414 -15.648 1.00 49.41 101 TYR A C 1
ATOM 796 O O . TYR A 1 101 ? 44.583 -17.848 -14.780 1.00 49.41 101 TYR A O 1
ATOM 804 N N . LYS A 1 102 ? 46.642 -17.198 -15.489 1.00 43.06 102 LYS A N 1
ATOM 805 C CA . LYS A 1 102 ? 47.380 -17.269 -14.241 1.00 43.06 102 LYS A CA 1
ATOM 806 C C . LYS A 1 102 ? 47.093 -16.041 -13.390 1.00 43.06 102 LYS A C 1
ATOM 808 O O . LYS A 1 102 ? 46.852 -14.950 -13.908 1.00 43.06 102 LYS A O 1
ATOM 813 N N . ASP A 1 103 ? 47.175 -16.275 -12.091 1.00 51.91 103 ASP A N 1
ATOM 814 C CA . ASP A 1 103 ? 47.157 -15.298 -11.016 1.00 51.91 103 ASP A CA 1
ATOM 815 C C . ASP A 1 103 ? 48.084 -14.112 -11.303 1.00 51.91 103 ASP A C 1
ATOM 817 O O . ASP A 1 103 ? 49.223 -14.276 -11.745 1.00 51.91 103 ASP A O 1
ATOM 821 N N . GLY A 1 104 ? 47.588 -12.902 -11.044 1.00 51.12 104 GLY A N 1
ATOM 822 C CA . GLY A 1 104 ? 48.322 -11.681 -11.341 1.00 51.12 104 GLY A CA 1
ATOM 823 C C . GLY A 1 104 ? 47.727 -10.446 -10.683 1.00 51.12 104 GLY A C 1
ATOM 824 O O . GLY A 1 104 ? 46.949 -9.721 -11.290 1.00 51.12 104 GLY A O 1
ATOM 825 N N . THR A 1 105 ? 48.204 -10.192 -9.467 1.00 48.97 105 THR A N 1
ATOM 826 C CA . THR A 1 105 ? 48.540 -8.852 -8.962 1.00 48.97 105 THR A CA 1
ATOM 827 C C . THR A 1 105 ? 47.397 -7.960 -8.468 1.00 48.97 105 THR A C 1
ATOM 829 O O . THR A 1 105 ? 46.671 -7.302 -9.211 1.00 48.97 105 THR A O 1
ATOM 832 N N . ALA A 1 106 ? 47.356 -7.854 -7.138 1.00 52.41 106 ALA A N 1
ATOM 833 C CA . ALA A 1 106 ? 46.698 -6.810 -6.371 1.00 52.41 106 ALA A CA 1
ATOM 834 C C . ALA A 1 106 ? 47.154 -5.407 -6.821 1.00 52.41 106 ALA A C 1
ATOM 836 O O . ALA A 1 106 ? 48.235 -4.938 -6.468 1.00 52.41 106 ALA A O 1
ATOM 837 N N . GLY A 1 107 ? 46.306 -4.720 -7.584 1.00 45.59 107 GLY A N 1
ATOM 838 C CA . GLY A 1 107 ? 46.414 -3.287 -7.833 1.00 45.59 107 GLY A CA 1
ATOM 839 C C . GLY A 1 107 ? 45.650 -2.515 -6.763 1.00 45.59 107 GLY A C 1
ATOM 840 O O . GLY A 1 107 ? 44.431 -2.375 -6.843 1.00 45.59 107 GLY A O 1
ATOM 841 N N . ALA A 1 108 ? 46.359 -2.021 -5.751 1.00 53.41 108 ALA A N 1
ATOM 842 C CA . ALA A 1 108 ? 45.829 -1.085 -4.769 1.00 53.41 108 ALA A CA 1
ATOM 843 C C . ALA A 1 108 ? 45.460 0.242 -5.456 1.00 53.41 108 ALA A C 1
ATOM 845 O O . ALA A 1 108 ? 46.323 1.062 -5.760 1.00 53.41 108 ALA A O 1
ATOM 846 N N . ILE A 1 109 ? 44.167 0.469 -5.698 1.00 56.62 109 ILE A N 1
ATOM 847 C CA . ILE A 1 109 ? 43.652 1.761 -6.163 1.00 56.62 109 ILE A CA 1
ATOM 848 C C . ILE A 1 109 ? 43.355 2.617 -4.927 1.00 56.62 109 ILE A C 1
ATOM 850 O O . ILE A 1 109 ? 42.211 2.760 -4.496 1.00 56.62 109 ILE A O 1
ATOM 854 N N . THR A 1 110 ? 44.393 3.191 -4.321 1.00 53.19 110 THR A N 1
ATOM 855 C CA . THR A 1 110 ? 44.251 4.280 -3.345 1.00 53.19 110 THR A CA 1
ATOM 856 C C . THR A 1 110 ? 43.875 5.565 -4.083 1.00 53.19 110 THR A C 1
ATOM 858 O O . THR A 1 110 ? 44.688 6.451 -4.336 1.00 53.19 110 THR A O 1
ATOM 861 N N . GLY A 1 111 ? 42.596 5.672 -4.446 1.00 48.94 111 GLY A N 1
ATOM 862 C CA . GLY A 1 111 ? 42.004 6.913 -4.931 1.00 48.94 111 GLY A CA 1
ATOM 863 C C . GLY A 1 111 ? 42.007 7.963 -3.821 1.00 48.94 111 GLY A C 1
ATOM 864 O O . GLY A 1 111 ? 41.158 7.935 -2.928 1.00 48.94 111 GLY A O 1
ATOM 865 N N . ARG A 1 112 ? 42.966 8.895 -3.873 1.00 50.44 112 ARG A N 1
ATOM 866 C CA . ARG A 1 112 ? 42.976 10.116 -3.060 1.00 50.44 112 ARG A CA 1
ATOM 867 C C . ARG A 1 112 ? 41.678 10.884 -3.312 1.00 50.44 112 ARG A C 1
ATOM 869 O O . ARG A 1 112 ? 41.494 11.482 -4.368 1.00 50.44 112 ARG A O 1
ATOM 876 N N . ARG A 1 113 ? 40.778 10.874 -2.328 1.00 53.53 113 ARG A N 1
ATOM 877 C CA . ARG A 1 113 ? 39.638 11.792 -2.263 1.00 53.53 113 ARG A CA 1
ATOM 878 C C . ARG A 1 113 ? 40.184 13.199 -2.034 1.00 53.53 113 ARG A C 1
ATOM 880 O O . ARG A 1 113 ? 40.482 13.569 -0.904 1.00 53.53 113 ARG A O 1
ATOM 887 N N . THR A 1 114 ? 40.326 13.984 -3.094 1.00 63.34 114 THR A N 1
ATOM 888 C CA . THR A 1 114 ? 40.418 15.439 -2.961 1.00 63.34 114 THR A CA 1
ATOM 889 C C . THR A 1 114 ? 39.095 15.929 -2.384 1.00 63.34 114 THR A C 1
ATOM 891 O O . THR A 1 114 ? 38.037 15.706 -2.978 1.00 63.34 114 THR A O 1
ATOM 894 N N . ALA A 1 115 ? 39.146 16.524 -1.193 1.00 71.31 115 ALA A N 1
ATOM 895 C CA . ALA A 1 115 ? 37.987 17.129 -0.557 1.00 71.31 115 ALA A CA 1
ATOM 896 C C . ALA A 1 115 ? 37.366 18.174 -1.506 1.00 71.31 115 ALA A C 1
ATOM 898 O O . ALA A 1 115 ? 38.111 18.939 -2.126 1.00 71.31 115 ALA A O 1
ATOM 899 N N . PRO A 1 116 ? 36.031 18.207 -1.660 1.00 74.31 116 PRO A N 1
ATOM 900 C CA . PRO A 1 116 ? 35.387 19.253 -2.437 1.00 74.31 116 PRO A CA 1
ATOM 901 C C . PRO A 1 116 ? 35.690 20.620 -1.799 1.00 74.31 116 PRO A C 1
ATOM 903 O O . PRO A 1 116 ? 35.700 20.723 -0.569 1.00 74.31 116 PRO A O 1
ATOM 906 N N . PRO A 1 117 ? 35.947 21.663 -2.608 1.00 78.19 117 PRO A N 1
ATOM 907 C CA . PRO A 1 117 ? 36.248 22.991 -2.096 1.00 78.19 117 PRO A CA 1
ATOM 908 C C . PRO A 1 117 ? 35.090 23.522 -1.234 1.00 78.19 117 PRO A C 1
ATOM 910 O O . PRO A 1 117 ? 33.924 23.205 -1.507 1.00 78.19 117 PRO A O 1
ATOM 913 N N . PRO A 1 118 ? 35.388 24.328 -0.199 1.00 76.88 118 PRO A N 1
ATOM 914 C CA . PRO A 1 118 ? 34.370 24.935 0.648 1.00 76.88 118 PRO A CA 1
ATOM 915 C C . PRO A 1 118 ? 33.433 2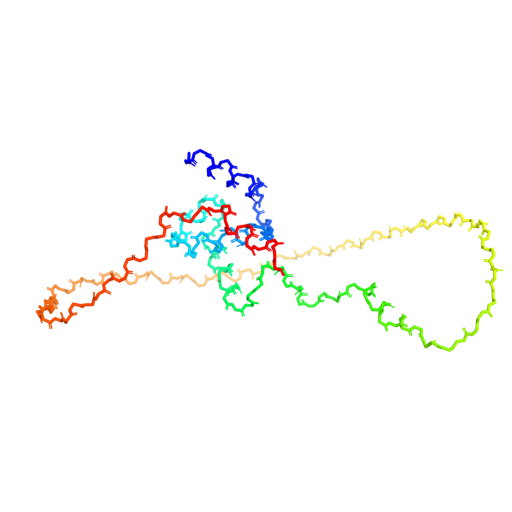5.783 -0.216 1.00 76.88 118 PRO A C 1
ATOM 917 O O . PRO A 1 118 ? 33.866 26.687 -0.930 1.00 76.88 118 PRO A O 1
ATOM 920 N N . GLN A 1 119 ? 32.140 25.456 -0.187 1.00 77.19 119 GLN A N 1
ATOM 921 C CA . GLN A 1 119 ? 31.141 26.235 -0.910 1.00 77.19 119 GLN A CA 1
ATOM 922 C C . GLN A 1 119 ? 31.040 27.631 -0.278 1.00 77.19 119 GLN A C 1
ATOM 924 O O . GLN A 1 119 ? 30.992 27.727 0.952 1.00 77.19 119 GLN A O 1
ATOM 929 N N . PRO A 1 120 ? 30.978 28.708 -1.082 1.00 72.69 120 PRO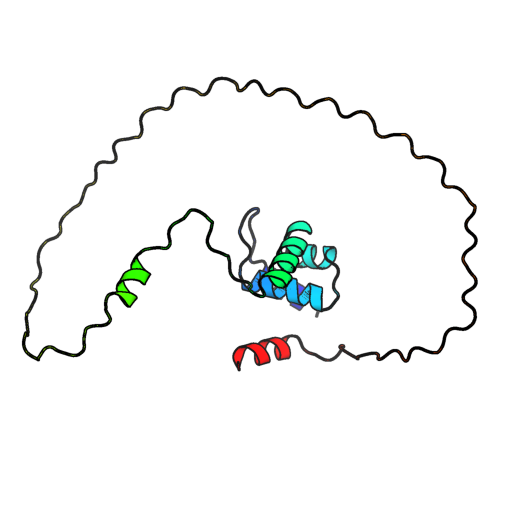 A N 1
ATOM 930 C CA . PRO A 1 120 ? 30.751 30.049 -0.563 1.00 72.69 120 PRO A CA 1
ATOM 931 C C . PRO A 1 120 ? 29.409 30.087 0.174 1.00 72.69 120 PRO A C 1
ATOM 933 O O . PRO A 1 120 ? 28.412 29.527 -0.294 1.00 72.69 120 PRO A O 1
ATOM 936 N N . ALA A 1 121 ? 29.401 30.729 1.343 1.00 70.19 121 ALA A N 1
ATOM 937 C CA . ALA A 1 121 ? 28.222 30.875 2.182 1.00 70.19 121 ALA A CA 1
ATOM 938 C C . ALA A 1 121 ? 27.057 31.432 1.349 1.00 70.19 121 ALA A C 1
ATOM 940 O O . ALA A 1 121 ? 27.113 32.552 0.839 1.00 70.19 121 ALA A O 1
ATOM 941 N N . ARG A 1 122 ? 26.001 30.628 1.180 1.00 65.81 122 ARG A N 1
ATOM 942 C CA . ARG A 1 122 ? 24.763 31.080 0.541 1.00 65.81 122 ARG A CA 1
ATOM 943 C C . ARG A 1 122 ? 24.181 32.191 1.409 1.00 65.81 122 ARG A C 1
ATOM 945 O O . ARG A 1 122 ? 23.749 31.928 2.528 1.00 65.81 122 ARG A O 1
ATOM 952 N N . GLY A 1 123 ? 24.199 33.415 0.888 1.00 74.00 123 GLY A N 1
ATOM 953 C CA . GLY A 1 123 ? 23.573 34.567 1.527 1.00 74.00 123 GLY A CA 1
ATOM 954 C C . GLY A 1 123 ? 22.078 34.337 1.792 1.00 74.00 123 GLY A C 1
ATOM 955 O O . GLY A 1 123 ? 21.467 33.442 1.193 1.00 74.00 123 GLY A O 1
ATOM 956 N N . PRO A 1 124 ? 21.473 35.129 2.692 1.00 70.81 124 PRO A N 1
ATOM 957 C CA . PRO A 1 124 ? 20.069 34.997 3.050 1.00 70.81 124 PRO A CA 1
ATOM 958 C C . PRO A 1 124 ? 19.203 35.173 1.802 1.00 70.81 124 PRO A C 1
ATOM 960 O O . PRO A 1 124 ? 19.129 36.247 1.208 1.00 70.81 124 PRO A O 1
ATOM 963 N N . THR A 1 125 ? 18.543 34.096 1.377 1.00 65.19 125 THR A N 1
ATOM 964 C CA . THR A 1 125 ? 17.544 34.177 0.315 1.00 65.19 125 THR A CA 1
ATOM 965 C C . THR A 1 125 ? 16.417 35.069 0.814 1.00 65.19 125 THR A C 1
ATOM 967 O O . THR A 1 125 ? 15.732 34.697 1.770 1.00 65.19 125 THR A O 1
ATOM 970 N N . ASN A 1 126 ? 16.231 36.220 0.168 1.00 60.59 126 ASN A N 1
ATOM 971 C CA . ASN A 1 126 ? 15.076 37.096 0.333 1.00 60.59 126 ASN A CA 1
ATOM 972 C C . ASN A 1 126 ? 13.806 36.292 0.013 1.00 60.59 126 ASN A C 1
ATOM 974 O O . ASN A 1 126 ? 13.360 36.212 -1.133 1.00 60.59 126 ASN A O 1
ATOM 978 N N . ARG A 1 127 ? 13.246 35.617 1.024 1.00 58.31 127 ARG A N 1
ATOM 979 C CA . ARG A 1 127 ? 11.943 34.967 0.922 1.00 58.31 127 ARG A CA 1
ATOM 980 C C . ARG A 1 127 ? 10.915 36.081 0.880 1.00 58.31 127 ARG A C 1
ATOM 982 O O . ARG A 1 127 ? 10.519 36.609 1.913 1.00 58.31 127 ARG A O 1
ATOM 989 N N . LYS A 1 128 ? 10.517 36.440 -0.340 1.00 74.81 128 LYS A N 1
ATOM 990 C CA . LYS A 1 128 ? 9.319 37.228 -0.615 1.00 74.81 128 LYS A CA 1
ATOM 991 C C . LYS A 1 128 ? 8.177 36.589 0.176 1.00 74.81 128 LYS A C 1
ATOM 993 O O . LYS A 1 128 ? 7.815 35.443 -0.094 1.00 74.81 128 LYS A O 1
ATOM 998 N N . LEU A 1 129 ? 7.719 37.284 1.217 1.00 77.38 129 LEU A N 1
ATOM 999 C CA . LEU A 1 129 ? 6.634 36.816 2.071 1.00 77.38 129 LEU A CA 1
ATOM 1000 C C . LEU A 1 129 ? 5.431 36.493 1.175 1.00 77.38 129 LEU A C 1
ATOM 1002 O O . LEU A 1 129 ? 5.143 37.271 0.256 1.00 77.38 129 LEU A O 1
ATOM 1006 N N . PRO A 1 130 ? 4.766 35.342 1.372 1.00 76.81 130 PRO A N 1
ATOM 1007 C CA . PRO A 1 130 ? 3.563 35.041 0.619 1.00 76.81 130 PRO A CA 1
ATOM 1008 C C . PRO A 1 130 ? 2.522 36.139 0.881 1.00 76.81 130 PRO A C 1
ATOM 1010 O O . PRO A 1 130 ? 2.465 36.668 1.995 1.00 76.81 130 PRO A O 1
ATOM 1013 N N . PRO A 1 131 ? 1.713 36.505 -0.127 1.00 77.88 131 PRO A N 1
ATOM 1014 C CA . PRO A 1 131 ? 0.621 37.443 0.071 1.00 77.88 131 PRO A CA 1
ATOM 1015 C C . PRO A 1 131 ? -0.283 36.925 1.192 1.00 77.88 131 PRO A C 1
ATOM 1017 O O . PRO A 1 131 ? -0.644 35.747 1.215 1.00 77.88 131 PRO A O 1
ATOM 1020 N N . VAL A 1 132 ? -0.605 37.810 2.135 1.00 77.00 132 VAL A N 1
ATOM 1021 C CA . VAL A 1 132 ? -1.548 37.549 3.223 1.00 77.00 132 VAL A CA 1
ATOM 1022 C C . VAL A 1 132 ? -2.855 37.079 2.585 1.00 77.00 132 VAL A C 1
ATOM 1024 O O . VAL A 1 132 ? -3.493 37.833 1.853 1.00 77.00 132 VAL A O 1
ATOM 1027 N N . MET A 1 133 ? -3.208 35.807 2.792 1.00 79.06 133 MET A N 1
ATOM 1028 C CA . MET A 1 133 ? -4.477 35.256 2.323 1.00 79.06 133 MET A CA 1
ATOM 1029 C C . MET A 1 133 ? -5.605 36.086 2.927 1.00 79.06 133 MET A C 1
ATOM 1031 O O . MET A 1 133 ? -5.696 36.212 4.149 1.00 79.06 133 MET A O 1
ATOM 1035 N N . ALA A 1 134 ? -6.443 36.655 2.063 1.00 81.44 134 ALA A N 1
ATOM 1036 C CA . ALA A 1 134 ? -7.664 37.315 2.487 1.00 81.44 134 ALA A CA 1
ATOM 1037 C C . ALA A 1 134 ? -8.496 36.345 3.351 1.00 81.44 134 ALA A C 1
ATOM 1039 O O . ALA A 1 134 ? -8.529 35.143 3.055 1.00 81.44 134 ALA A O 1
ATOM 1040 N N . PRO A 1 135 ? -9.139 36.837 4.423 1.00 84.00 135 PRO A N 1
ATOM 1041 C CA . PRO A 1 135 ? -9.972 36.004 5.274 1.00 84.00 135 PRO A CA 1
ATOM 1042 C C . PRO A 1 135 ? -11.094 35.358 4.445 1.00 84.00 135 PRO A C 1
ATOM 1044 O O . PRO A 1 135 ? -11.609 35.984 3.513 1.00 84.00 135 PRO A O 1
ATOM 1047 N N . PRO A 1 136 ? -11.466 34.103 4.750 1.00 83.19 136 PRO A N 1
ATOM 1048 C CA . PRO A 1 136 ? -12.524 33.417 4.026 1.00 83.19 136 PRO A CA 1
ATOM 1049 C C . PRO A 1 136 ? -13.848 34.188 4.161 1.00 83.19 136 PRO A C 1
ATOM 1051 O O . PRO A 1 136 ? -14.127 34.732 5.234 1.00 83.19 136 PRO A O 1
ATOM 1054 N N . PRO A 1 137 ? -14.670 34.239 3.098 1.00 81.75 137 PRO A N 1
ATOM 1055 C CA . PRO A 1 137 ? -15.972 34.882 3.162 1.00 81.75 137 PRO A CA 1
ATOM 1056 C C . PRO A 1 137 ? -16.845 34.188 4.210 1.00 81.75 137 PRO A C 1
ATOM 1058 O O . PRO A 1 137 ? -16.887 32.956 4.283 1.00 81.75 137 PRO A O 1
ATOM 1061 N N . SER A 1 138 ? -17.533 34.994 5.020 1.00 84.50 138 SER A N 1
ATOM 1062 C CA . SER A 1 138 ? -18.464 34.517 6.040 1.00 84.50 138 SER A CA 1
ATOM 1063 C C . SER A 1 138 ? -19.471 33.528 5.436 1.00 84.50 138 SER A C 1
ATOM 1065 O O . SER A 1 138 ? -19.997 33.791 4.349 1.00 84.50 138 SER A O 1
ATOM 1067 N N . PRO A 1 139 ? -19.754 32.399 6.112 1.00 77.31 139 PRO A N 1
ATOM 1068 C CA . PRO A 1 139 ? -20.683 31.396 5.611 1.00 77.31 139 PRO A CA 1
ATOM 1069 C C . PRO A 1 139 ? -22.063 32.021 5.407 1.00 77.31 139 PRO A C 1
ATOM 1071 O O . PRO A 1 139 ? -22.652 32.573 6.338 1.00 77.31 139 PRO A O 1
ATOM 1074 N N . GLN A 1 140 ? -22.566 31.954 4.175 1.00 79.69 140 GLN A N 1
ATOM 1075 C CA . GLN A 1 140 ? -23.918 32.409 3.877 1.00 79.69 140 GLN A CA 1
ATOM 1076 C C . GLN A 1 140 ? -24.947 31.464 4.516 1.00 79.69 140 GLN A C 1
ATOM 1078 O O . GLN A 1 140 ? -24.718 30.250 4.566 1.00 79.69 140 GLN A O 1
ATOM 1083 N N . PRO A 1 141 ? -26.075 31.997 5.017 1.00 73.62 141 PRO A N 1
ATOM 1084 C CA . PRO A 1 141 ? -27.116 31.193 5.636 1.00 73.62 141 PRO A CA 1
ATOM 1085 C C . PRO A 1 141 ? -27.719 30.217 4.622 1.00 73.62 141 PRO A C 1
ATOM 1087 O O . PRO A 1 141 ? -28.160 30.597 3.539 1.00 73.62 141 PRO A O 1
ATOM 1090 N N . LEU A 1 142 ? -27.734 28.943 5.013 1.00 65.12 142 LEU A N 1
ATOM 1091 C CA . LEU A 1 142 ? -28.292 27.831 4.257 1.00 65.12 142 LEU A CA 1
ATOM 1092 C C . LEU A 1 142 ? -29.791 28.082 4.003 1.00 65.12 142 LEU A C 1
ATOM 1094 O O . LEU A 1 142 ? -30.598 28.099 4.936 1.00 65.12 142 LEU A O 1
ATOM 1098 N N . SER A 1 143 ? -30.145 28.314 2.739 1.00 68.31 143 SER A N 1
ATOM 1099 C CA . SER A 1 143 ? -31.527 28.457 2.272 1.00 68.31 143 SER A CA 1
ATOM 1100 C C . SER A 1 143 ? -32.338 27.204 2.635 1.00 68.31 143 SER A C 1
ATOM 1102 O O . SER A 1 143 ? -31.939 26.083 2.333 1.00 68.31 143 SER A O 1
ATOM 1104 N N . LYS A 1 144 ? -33.478 27.397 3.312 1.00 69.81 144 LYS A N 1
ATOM 1105 C CA . LYS A 1 144 ? -34.342 26.339 3.874 1.00 69.81 144 LYS A CA 1
ATOM 1106 C C . LYS A 1 144 ? -35.381 25.776 2.892 1.00 69.81 144 LYS A C 1
ATOM 1108 O O . LYS A 1 144 ? -36.340 25.146 3.329 1.00 69.81 144 LYS A O 1
ATOM 1113 N N . HIS A 1 145 ? -35.237 25.998 1.591 1.00 64.00 145 HIS A N 1
ATOM 1114 C CA . HIS A 1 145 ? -36.247 25.590 0.616 1.00 64.00 145 HIS A CA 1
ATOM 1115 C C . HIS A 1 145 ? -35.671 24.683 -0.460 1.00 64.00 145 HIS A C 1
ATOM 1117 O O . HIS A 1 145 ? -35.443 25.129 -1.570 1.00 64.00 145 HIS A O 1
ATOM 1123 N N . ASP A 1 146 ? -35.527 23.399 -0.135 1.00 55.31 146 ASP A N 1
ATOM 1124 C CA . ASP A 1 146 ? -35.628 22.337 -1.134 1.00 55.31 146 ASP A CA 1
ATOM 1125 C C . ASP A 1 146 ? -36.374 21.153 -0.520 1.00 55.31 146 ASP A C 1
ATOM 1127 O O . ASP A 1 146 ? -35.894 20.433 0.357 1.00 55.31 146 ASP A O 1
ATOM 1131 N N . LYS A 1 147 ? -37.628 21.012 -0.948 1.00 73.81 147 LYS A N 1
ATOM 1132 C CA . LYS A 1 147 ? -38.500 19.886 -0.625 1.00 73.81 147 LYS A CA 1
ATOM 1133 C C . LYS A 1 147 ? -37.985 18.682 -1.425 1.00 73.81 147 LYS A C 1
ATOM 1135 O O . LYS A 1 147 ? -37.920 18.792 -2.649 1.00 73.81 147 LYS A O 1
ATOM 1140 N N . PRO A 1 148 ? -37.619 17.550 -0.798 1.00 70.44 148 PRO A N 1
ATOM 1141 C CA . PRO A 1 148 ? -37.132 16.400 -1.548 1.00 70.44 148 PRO A CA 1
ATOM 1142 C C . PRO A 1 148 ? -38.233 15.879 -2.487 1.00 70.44 148 PRO A C 1
ATOM 1144 O O . PRO A 1 148 ? -39.399 15.801 -2.075 1.00 70.44 148 PRO A O 1
ATOM 1147 N N . PRO A 1 149 ? -37.902 15.526 -3.742 1.00 65.56 149 PRO A N 1
ATOM 1148 C CA . PRO A 1 149 ? -38.859 14.921 -4.652 1.00 65.56 149 PRO A CA 1
ATOM 1149 C C . PRO A 1 149 ? -39.318 13.571 -4.093 1.00 65.56 149 PRO A C 1
ATOM 1151 O O . PRO A 1 149 ? -38.519 12.714 -3.720 1.00 65.56 149 PRO A O 1
ATOM 1154 N N . SER A 1 150 ? -40.638 13.407 -4.022 1.00 65.56 150 SER A N 1
ATOM 1155 C CA . SER A 1 150 ? -41.311 12.163 -3.662 1.00 65.56 150 SER A CA 1
ATOM 1156 C C . SER A 1 150 ? -41.016 11.112 -4.731 1.00 65.56 150 SER A C 1
ATOM 1158 O O . SER A 1 150 ? -41.647 11.115 -5.784 1.00 65.56 150 SER A O 1
ATOM 1160 N N . ILE A 1 151 ? -40.077 10.208 -4.454 1.00 57.47 151 ILE A N 1
ATOM 1161 C CA . ILE A 1 151 ? -39.811 9.025 -5.275 1.00 57.47 151 ILE A CA 1
ATOM 1162 C C . ILE A 1 151 ? -40.920 8.016 -4.966 1.00 57.47 151 ILE A C 1
ATOM 1164 O O . ILE A 1 151 ? -40.820 7.224 -4.032 1.00 57.47 151 ILE A O 1
ATOM 1168 N N . LYS A 1 152 ? -42.022 8.108 -5.710 1.00 60.66 152 LYS A N 1
ATOM 1169 C CA . LYS A 1 152 ? -42.985 7.018 -5.843 1.00 60.66 152 LYS A CA 1
ATOM 1170 C C . LYS A 1 152 ? -42.735 6.376 -7.203 1.00 60.66 152 LYS A C 1
ATOM 1172 O O . LYS A 1 152 ? -42.637 7.079 -8.202 1.00 60.66 152 LYS A O 1
ATOM 1177 N N . ASP A 1 153 ? -42.602 5.056 -7.175 1.00 62.00 153 ASP A N 1
ATOM 1178 C CA . ASP A 1 153 ? -42.737 4.155 -8.320 1.00 62.00 153 ASP A CA 1
ATOM 1179 C C . ASP A 1 153 ? -41.549 4.117 -9.299 1.00 62.00 153 ASP A C 1
ATOM 1181 O O . ASP A 1 153 ? -41.587 4.627 -10.415 1.00 62.00 153 ASP A O 1
ATOM 1185 N N . GLY A 1 154 ? -40.481 3.430 -8.879 1.00 56.34 154 GLY A N 1
ATOM 1186 C CA . GLY A 1 154 ? -39.435 2.910 -9.765 1.00 56.34 154 GLY A CA 1
ATOM 1187 C C . GLY A 1 154 ? -39.345 1.381 -9.648 1.00 56.34 154 GLY A C 1
ATOM 1188 O O . GLY A 1 154 ? -39.515 0.858 -8.544 1.00 56.34 154 GLY A O 1
ATOM 1189 N N . PRO A 1 155 ? -39.108 0.647 -10.753 1.00 58.34 155 PRO A N 1
ATOM 1190 C CA . PRO A 1 155 ? -39.141 -0.813 -10.774 1.00 58.34 155 PRO A CA 1
ATOM 1191 C C . PRO A 1 155 ? -38.052 -1.419 -9.885 1.00 58.34 155 PRO A C 1
ATOM 1193 O O . PRO A 1 155 ? -36.928 -0.920 -9.822 1.00 58.34 155 PRO A O 1
ATOM 1196 N N . LEU A 1 156 ? -38.415 -2.517 -9.219 1.00 55.38 156 LEU A N 1
ATOM 1197 C CA . LEU A 1 156 ? -37.571 -3.331 -8.349 1.00 55.38 156 LEU A CA 1
ATOM 1198 C C . LEU A 1 156 ? -36.282 -3.744 -9.077 1.00 55.38 156 LEU A C 1
ATOM 1200 O O . LEU A 1 156 ? -36.250 -4.750 -9.784 1.00 55.38 156 LEU A O 1
ATOM 1204 N N . LEU A 1 157 ? -35.208 -2.974 -8.900 1.00 46.09 157 LEU A N 1
ATOM 1205 C CA . LEU A 1 157 ? -33.871 -3.411 -9.271 1.00 46.09 157 LEU A CA 1
ATOM 1206 C C . LEU A 1 157 ? -33.497 -4.554 -8.332 1.00 46.09 157 LEU A C 1
ATOM 1208 O O . LEU A 1 157 ? -33.249 -4.352 -7.145 1.00 46.09 157 LEU A O 1
ATOM 1212 N N . THR A 1 158 ? -33.505 -5.763 -8.887 1.00 54.16 158 THR A N 1
ATOM 1213 C CA . THR A 1 158 ? -33.008 -6.989 -8.276 1.00 54.16 158 THR A CA 1
ATOM 1214 C C . THR A 1 158 ? -31.588 -6.746 -7.778 1.00 54.16 158 THR A C 1
ATOM 1216 O O . THR A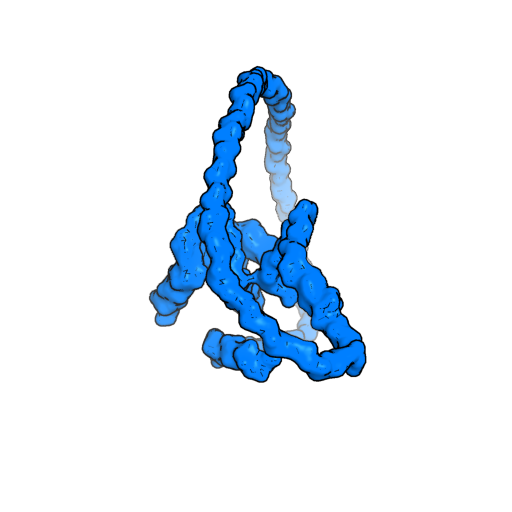 1 158 ? -30.624 -6.739 -8.542 1.00 54.16 158 THR A O 1
ATOM 1219 N N . THR A 1 159 ? -31.454 -6.502 -6.481 1.00 51.81 159 THR A N 1
ATOM 1220 C CA . THR A 1 159 ? -30.168 -6.440 -5.802 1.00 51.81 159 THR A CA 1
ATOM 1221 C C . THR A 1 159 ? -29.533 -7.822 -5.873 1.00 51.81 159 THR A C 1
ATOM 1223 O O . THR A 1 159 ? -29.904 -8.721 -5.123 1.00 51.81 159 THR A O 1
ATOM 1226 N N . PHE A 1 160 ? -28.581 -7.998 -6.788 1.00 46.47 160 PHE A N 1
ATOM 1227 C CA . PHE A 1 160 ? -27.636 -9.107 -6.749 1.00 46.47 160 PHE A CA 1
ATOM 1228 C C . PHE A 1 160 ? -26.693 -8.868 -5.564 1.00 46.47 160 PHE A C 1
ATOM 1230 O O . PHE A 1 160 ? -25.640 -8.242 -5.681 1.00 46.47 160 PHE A O 1
ATOM 1237 N N . THR A 1 161 ? -27.102 -9.318 -4.382 1.00 45.91 161 THR A N 1
ATOM 1238 C CA . THR A 1 161 ? -26.231 -9.436 -3.215 1.00 45.91 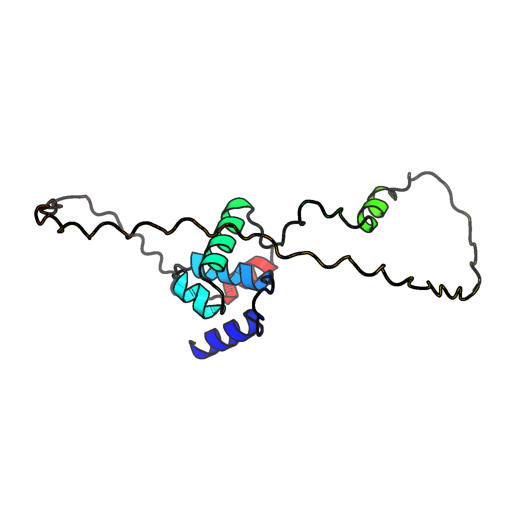161 THR A CA 1
ATOM 1239 C C . THR A 1 161 ? -25.239 -10.559 -3.493 1.00 45.91 161 THR A C 1
ATOM 1241 O O . THR A 1 161 ? -25.482 -11.725 -3.189 1.00 45.91 161 THR A O 1
ATOM 1244 N N . LEU A 1 162 ? -24.102 -10.218 -4.105 1.00 55.81 162 LEU A N 1
ATOM 1245 C CA . LEU A 1 162 ? -22.949 -11.109 -4.104 1.00 55.81 162 LEU A CA 1
ATOM 1246 C C . LEU A 1 162 ? -22.486 -11.239 -2.655 1.00 55.81 162 LEU A C 1
ATOM 1248 O O . LEU A 1 162 ? -21.973 -10.299 -2.051 1.00 55.81 162 LEU A O 1
ATOM 1252 N N . ASN A 1 163 ? -22.745 -12.407 -2.081 1.00 53.06 163 ASN A N 1
ATOM 1253 C CA . ASN A 1 163 ? -22.324 -12.772 -0.745 1.00 53.06 163 ASN A CA 1
ATOM 1254 C C . ASN A 1 163 ? -20.806 -13.027 -0.749 1.00 53.06 163 ASN A C 1
ATOM 1256 O O . ASN A 1 163 ? -20.354 -14.151 -0.935 1.00 53.06 163 ASN A O 1
ATOM 1260 N N . ILE A 1 164 ? -20.013 -11.965 -0.582 1.00 56.31 164 ILE A N 1
ATOM 1261 C CA . ILE A 1 164 ? -18.536 -12.020 -0.566 1.00 56.31 164 ILE A CA 1
ATOM 1262 C C . ILE A 1 164 ? -17.990 -12.437 0.816 1.00 56.31 164 ILE A C 1
ATOM 1264 O O . ILE A 1 164 ? -16.788 -12.401 1.054 1.00 56.31 164 ILE A O 1
ATOM 1268 N N . SER A 1 165 ? -18.846 -12.845 1.759 1.00 55.06 165 SER A N 1
ATOM 1269 C CA . SER A 1 165 ? -18.435 -13.126 3.144 1.00 55.06 165 SER A CA 1
ATOM 1270 C C . SER A 1 165 ? -17.627 -14.422 3.332 1.00 55.06 165 SER A C 1
ATOM 1272 O O . SER A 1 165 ? -17.225 -14.722 4.452 1.00 55.06 165 SER A O 1
ATOM 1274 N N . SER A 1 166 ? -17.337 -15.164 2.257 1.00 55.44 166 SER A N 1
ATOM 1275 C CA . SER A 1 166 ? -16.666 -16.470 2.328 1.00 55.44 166 SER A CA 1
ATOM 1276 C C . SER A 1 166 ? -15.345 -16.572 1.558 1.00 55.44 166 SER A C 1
ATOM 1278 O O . SER A 1 166 ? -14.749 -17.647 1.550 1.00 55.44 166 SER A O 1
ATOM 1280 N N . ILE A 1 167 ? -14.863 -15.513 0.900 1.00 59.31 167 ILE A N 1
ATOM 1281 C CA . ILE A 1 167 ? -13.572 -15.602 0.200 1.00 59.31 167 ILE A CA 1
ATOM 1282 C C . ILE A 1 167 ? -12.474 -15.339 1.223 1.00 59.31 167 ILE A C 1
ATOM 1284 O O . ILE A 1 167 ? -12.287 -14.206 1.675 1.00 59.31 167 ILE A O 1
ATOM 1288 N N . SER A 1 168 ? -11.778 -16.402 1.626 1.00 62.56 168 SER A N 1
ATOM 1289 C CA . SER A 1 168 ? -10.662 -16.276 2.549 1.00 62.56 168 SER A CA 1
ATOM 1290 C C . SER A 1 168 ? -9.521 -15.516 1.853 1.00 62.56 168 SER A C 1
ATOM 1292 O O . SER A 1 168 ? -9.255 -15.732 0.667 1.00 62.56 168 SER A O 1
ATOM 1294 N N . PRO A 1 169 ? -8.807 -14.616 2.551 1.00 66.38 169 PRO A N 1
ATOM 1295 C CA . PRO A 1 169 ? -7.690 -13.883 1.956 1.00 66.38 169 PRO A CA 1
ATOM 1296 C C . PRO A 1 169 ? -6.539 -14.798 1.498 1.00 66.38 169 PRO A C 1
ATOM 1298 O O . PRO A 1 169 ? -5.701 -14.364 0.711 1.00 66.38 169 PRO A O 1
ATOM 1301 N N . LEU A 1 170 ? -6.503 -16.060 1.947 1.00 68.25 170 LEU A N 1
ATOM 1302 C CA . LEU A 1 170 ? -5.519 -17.049 1.506 1.00 68.25 170 LEU A CA 1
ATOM 1303 C C . LEU A 1 170 ? -5.804 -17.569 0.088 1.00 68.25 170 LEU A C 1
ATOM 1305 O O . LEU A 1 170 ? -4.859 -17.809 -0.663 1.00 68.25 170 LEU A O 1
ATOM 1309 N N . ASP A 1 171 ? -7.073 -17.646 -0.321 1.00 64.81 171 ASP A N 1
ATOM 1310 C CA . ASP A 1 171 ? -7.455 -18.136 -1.654 1.00 64.81 171 ASP A CA 1
ATOM 1311 C C . ASP A 1 171 ? -7.025 -17.166 -2.766 1.00 64.81 171 ASP A C 1
ATOM 1313 O O . ASP A 1 171 ? -6.632 -17.579 -3.858 1.00 64.81 171 ASP A O 1
ATOM 1317 N N . LEU A 1 172 ? -7.009 -15.863 -2.466 1.00 64.94 172 LEU A N 1
ATOM 1318 C CA . LEU A 1 172 ? -6.557 -14.834 -3.406 1.00 64.94 172 LEU A CA 1
ATOM 1319 C C . LEU A 1 172 ? -5.028 -14.837 -3.592 1.00 64.94 172 LEU A C 1
ATOM 1321 O O . LEU A 1 172 ? -4.532 -14.445 -4.647 1.00 64.94 172 LEU A O 1
ATOM 1325 N N . ILE A 1 173 ? -4.276 -15.296 -2.585 1.00 69.06 173 ILE A N 1
ATOM 1326 C CA . ILE A 1 173 ? -2.813 -15.426 -2.655 1.00 69.06 173 ILE A CA 1
ATOM 1327 C C . ILE A 1 173 ? -2.430 -16.682 -3.447 1.00 69.06 173 ILE A C 1
ATOM 1329 O O . ILE A 1 173 ? -1.490 -16.632 -4.241 1.00 69.06 173 ILE A O 1
ATOM 1333 N N . LEU A 1 174 ? -3.178 -17.781 -3.295 1.00 68.25 174 LEU A N 1
ATOM 1334 C CA . LEU A 1 174 ? -2.924 -19.018 -4.037 1.00 68.25 174 LEU A CA 1
ATOM 1335 C C . LEU A 1 174 ? -3.128 -18.835 -5.549 1.00 68.25 174 LEU A C 1
ATOM 1337 O O . LEU A 1 174 ? -2.289 -19.271 -6.333 1.00 68.25 174 LEU A O 1
ATOM 1341 N N . ALA A 1 175 ? -4.179 -18.112 -5.951 1.00 69.25 175 ALA A N 1
ATOM 1342 C CA . ALA A 1 175 ? -4.475 -17.845 -7.360 1.00 69.25 175 ALA A CA 1
ATOM 1343 C C . ALA A 1 175 ? -3.378 -17.036 -8.080 1.00 69.25 175 ALA A C 1
ATOM 1345 O O . ALA A 1 175 ? -3.242 -17.130 -9.298 1.00 69.25 175 ALA A O 1
ATOM 1346 N N . HIS A 1 176 ? -2.576 -16.260 -7.342 1.00 64.06 176 HIS A N 1
ATOM 1347 C CA . HIS A 1 176 ? -1.501 -15.452 -7.920 1.00 64.06 176 HIS A CA 1
ATOM 1348 C C . HIS A 1 176 ? -0.153 -16.181 -8.015 1.00 64.06 176 HIS A C 1
ATOM 1350 O O . HIS A 1 176 ? 0.739 -15.691 -8.700 1.00 64.06 176 HIS A O 1
ATOM 1356 N N . LEU A 1 177 ? 0.002 -17.329 -7.345 1.00 64.75 177 LEU A N 1
ATOM 1357 C CA . LEU A 1 177 ? 1.219 -18.151 -7.390 1.00 64.75 177 LEU A CA 1
ATOM 1358 C C . LEU A 1 177 ? 1.165 -19.242 -8.467 1.00 64.75 177 LEU A C 1
ATOM 1360 O O . LEU A 1 177 ? 2.190 -19.843 -8.782 1.00 64.75 177 LEU A O 1
ATOM 1364 N N . THR A 1 178 ? -0.018 -19.501 -9.024 1.00 62.06 178 THR A N 1
ATOM 1365 C CA . THR A 1 178 ? -0.249 -20.525 -10.053 1.00 62.06 178 THR A CA 1
ATOM 1366 C C . THR A 1 178 ? -0.400 -19.962 -11.471 1.00 62.06 178 THR A C 1
ATOM 1368 O O . THR A 1 178 ? -0.697 -20.731 -12.382 1.00 62.06 178 THR A O 1
ATOM 1371 N N . SER A 1 179 ? -0.208 -18.653 -11.673 1.00 51.50 179 SER A N 1
ATOM 1372 C CA . SER A 1 179 ? -0.218 -17.994 -12.990 1.00 51.50 179 SER A CA 1
ATOM 1373 C C . SER A 1 179 ? 1.112 -17.321 -13.283 1.00 51.50 179 SER A C 1
ATOM 1375 O O . SER A 1 179 ? 1.389 -17.176 -14.494 1.00 51.50 179 SER A O 1
#

InterPro domains:
  IPR009057 Homedomain-like superfamily [SSF46689] (17-78)
  IPR013249 RNA polymerase sigma factor 70, region 4 type 2 [PF08281] (21-63)
  IPR036388 Winged helix-like DNA-binding domain superfamily [G3DSA:1.10.10.10] (16-71)

Sequence (179 aa):
MEADLQLFNSLISGDRRSNHELTNLQRVAIVAFVLAGKSYRETASAFNCSVGVVSRTLQRYRKDHTFESLPRKGRPENPLKRKKRAMVPDATISEKGKGQYKDGTAGAITGRRTAPPPQPARGPTNRKLPPVMAPPPSPQPLSKHDKPPSIKDGPLLTTFTLNISSISPLDLILAHLTS

Nearest PDB structures (foldseek):
  1mdm-assembly1_A  TM=7.789E-01  e=2.131E-01  Homo sapiens
  2rn7-assembly1_A  TM=3.989E-01  e=8.064E-01  Shigella flexneri

Secondary structure (DSSP, 8-state):
-HHHHHHHHHHHHTTPPTTPPPPHHHHHHHHHHHHTT--HHHHHHHTT--HHHHHHHHHHHHHH---SPPPPTT-PPPGGGTHHHH----S----------------------PPPPPPP--------PPP-PPPPPPPPP-----PPP---------------TT--HHHHHHHHH--

Radius of gyration: 30.18 Å; Cα contacts (8 Å, |Δi|>4): 53; chains: 1; bounding box: 92×62×53 Å